Protein 5I0Y (pdb70)

Secondary structure (DSSP, 8-state):
---EEEEEEEEETTEEEEEEEES---EES-TTPPPGGG-SEEEEEEEEE-TT-SSSPPTT-B--S-EEEEEEEETTT--EEEEE-EEEEETTEEEEEEEE--SSSEEEEEEEEEE-TTTTT-EEB-STTT--PPPPPPEEEEEEEEE---/---EE-S--EEETTEEEEEEEES---BSSTT-SS-GGG-SEEEEEEEEE-TT-SSS--TT-B--S-EEEEEEEETTT--EEEEE-EEEEETTEEEEEEEE---SSEEEEEEEEEE-TTTTT-EEE-STTT--PPPPPPEEEEEEEEE-----S-SS--

Structure (mmCIF, N/CA/C/O backbone):
data_5I0Y
#
_entry.id   5I0Y
#
_cell.length_a   83.160
_cell.length_b   36.540
_cell.length_c   101.000
_cell.angle_alpha   90.00
_cell.angle_beta   106.52
_cell.angle_gamma   90.00
#
_symmetry.space_group_name_H-M   'C 1 2 1'
#
loop_
_entity.id
_entity.type
_entity.pdbx_description
1 polymer 'Periplasmic protein-probably involved in high-affinity Fe2+ transport'
2 non-polymer 'COPPER (II) ION'
3 water water
#
loop_
_atom_site.group_PDB
_atom_site.id
_atom_site.type_symbol
_atom_site.label_atom_id
_atom_site.label_alt_id
_atom_site.label_comp_id
_atom_site.label_asym_id
_atom_site.label_entity_id
_atom_site.label_seq_id
_atom_site.pdbx_PDB_ins_code
_atom_site.Cartn_x
_atom_site.Cartn_y
_atom_site.Cartn_z
_atom_site.occupancy
_atom_site.B_iso_or_equiv
_atom_site.auth_seq_id
_atom_site.auth_comp_id
_atom_site.auth_asym_id
_atom_site.auth_atom_id
_atom_site.pdbx_PDB_model_num
ATOM 1 N N . PHE A 1 3 ? 34.504 4.792 22.885 1.00 30.98 3 PHE A N 1
ATOM 2 C CA . PHE A 1 3 ? 35.016 4.071 21.676 1.00 30.77 3 PHE A CA 1
ATOM 3 C C . PHE A 1 3 ? 34.783 4.878 20.395 1.00 31.50 3 PHE A C 1
ATOM 4 O O . PHE A 1 3 ? 33.945 5.784 20.370 1.00 32.52 3 PHE A O 1
ATOM 12 N N . LYS A 1 4 ? 35.521 4.523 19.340 1.00 33.67 4 LYS A N 1
ATOM 13 C CA . LYS A 1 4 ? 35.461 5.189 18.033 1.00 34.09 4 LYS A CA 1
ATOM 14 C C . LYS A 1 4 ? 34.136 4.959 17.312 1.00 32.40 4 LYS A C 1
ATOM 15 O O . LYS A 1 4 ? 33.611 3.844 17.298 1.00 33.46 4 LYS A O 1
ATOM 21 N N . GLU A 1 5 ? 33.629 6.017 16.683 1.00 30.45 5 GLU A N 1
ATOM 22 C CA . GLU A 1 5 ? 32.326 6.007 16.021 1.00 28.64 5 GLU A CA 1
ATOM 23 C C . GLU A 1 5 ? 32.336 7.025 14.881 1.00 27.01 5 GLU A C 1
ATOM 24 O O . GLU A 1 5 ? 32.856 8.128 15.045 1.00 27.85 5 GLU A O 1
ATOM 30 N N . TYR A 1 6 ? 31.770 6.654 13.735 1.00 24.52 6 TYR A N 1
ATOM 31 C CA . TYR A 1 6 ? 31.792 7.507 12.550 1.00 23.06 6 TYR A CA 1
ATOM 32 C C . TYR A 1 6 ? 30.386 7.900 12.108 1.00 20.37 6 TYR A C 1
ATOM 33 O O . TYR A 1 6 ? 29.517 7.043 12.008 1.00 18.71 6 TYR A O 1
ATOM 42 N N . PRO A 1 7 ? 30.173 9.194 11.818 1.00 19.49 7 PRO A N 1
ATOM 43 C CA . PRO A 1 7 ? 28.860 9.615 11.349 1.00 18.57 7 PRO A CA 1
ATOM 44 C C . PRO A 1 7 ? 28.604 9.167 9.914 1.00 17.37 7 PRO A C 1
ATOM 45 O O . PRO A 1 7 ? 29.500 9.220 9.069 1.00 18.58 7 PRO A O 1
ATOM 49 N N . ALA A 1 8 ? 27.390 8.699 9.657 1.00 15.94 8 ALA A N 1
ATOM 50 C CA . ALA A 1 8 ? 26.932 8.481 8.298 1.00 16.36 8 ALA A CA 1
ATOM 51 C C . ALA A 1 8 ? 25.972 9.610 7.976 1.00 16.69 8 ALA A C 1
ATOM 52 O O . ALA A 1 8 ? 24.786 9.566 8.323 1.00 16.42 8 ALA A O 1
ATOM 54 N N . GLY A 1 9 ? 26.493 10.636 7.322 1.00 17.34 9 GLY A N 1
ATOM 55 C CA . GLY A 1 9 ? 25.735 11.853 7.097 1.00 17.87 9 GLY A CA 1
ATOM 56 C C . GLY A 1 9 ? 25.556 12.632 8.387 1.00 17.46 9 GLY A C 1
ATOM 57 O O . GLY A 1 9 ? 26.348 12.493 9.330 1.00 18.91 9 GLY A O 1
ATOM 58 N N . GLU A 1 10 ? 24.500 13.432 8.420 1.00 18.23 10 GLU A N 1
ATOM 59 C CA . GLU A 1 10 ? 24.199 14.333 9.514 1.00 18.03 10 GLU A CA 1
ATOM 60 C C . GLU A 1 10 ? 22.837 13.964 10.128 1.00 17.09 10 GLU A C 1
ATOM 61 O O . GLU A 1 10 ? 22.050 13.229 9.520 1.00 15.62 10 GLU A O 1
ATOM 67 N N . PRO A 1 11 ? 22.553 14.465 11.335 1.00 17.12 11 PRO A N 1
ATOM 68 C CA . PRO A 1 11 ? 21.253 14.100 11.894 1.00 16.38 11 PRO A CA 1
ATOM 69 C C . PRO A 1 11 ? 20.047 14.752 11.185 1.00 15.20 11 PRO A C 1
ATOM 70 O O . PRO A 1 11 ? 20.165 15.787 10.493 1.00 15.75 11 PRO A O 1
ATOM 74 N N . VAL A 1 12 ? 18.889 14.143 11.393 1.00 13.52 12 VAL A N 1
ATOM 75 C CA . VAL A 1 12 ? 17.616 14.616 10.853 1.00 13.12 12 VAL A CA 1
ATOM 76 C C . VAL A 1 12 ? 16.654 14.813 12.016 1.00 13.26 12 VAL A C 1
ATOM 77 O O . VAL A 1 12 ? 16.694 14.065 12.994 1.00 13.06 12 VAL A O 1
ATOM 81 N N . THR A 1 13 ? 15.789 15.806 11.912 1.00 12.22 13 THR A N 1
ATOM 82 C CA . THR A 1 13 ? 14.741 16.008 12.918 1.00 12.67 13 THR A CA 1
ATOM 83 C C . THR A 1 13 ? 13.401 15.825 12.251 1.00 12.79 13 THR A C 1
ATOM 84 O O . THR A 1 13 ? 13.063 16.537 11.302 1.00 12.95 13 THR A O 1
ATOM 88 N N . MET A 1 14 ? 12.663 14.825 12.704 1.00 12.35 14 MET A N 1
ATOM 89 C CA . MET A 1 14 ? 11.387 14.437 12.134 1.00 13.10 14 MET A CA 1
ATOM 90 C C . MET A 1 14 ? 10.555 13.850 13.242 1.00 12.47 14 MET A C 1
ATOM 91 O O . MET A 1 14 ? 11.084 13.113 14.083 1.00 11.49 14 MET A O 1
ATOM 96 N N . ASN A 1 15 ? 9.251 14.124 13.225 1.00 11.95 15 ASN A N 1
ATOM 97 C CA . ASN A 1 15 ? 8.327 13.522 14.182 1.00 12.65 15 ASN A CA 1
ATOM 98 C C . ASN A 1 15 ? 8.789 13.679 15.631 1.00 12.48 15 ASN A C 1
ATOM 99 O O . ASN A 1 15 ? 8.619 12.771 16.462 1.00 11.89 15 ASN A O 1
ATOM 104 N N . GLU A 1 16 ? 9.355 14.831 15.937 1.00 11.76 16 GLU A N 1
ATOM 105 C CA . GLU A 1 16 ? 9.800 15.203 17.276 1.00 12.62 16 GLU A CA 1
ATOM 106 C C . GLU A 1 16 ? 10.890 14.262 17.810 1.00 11.75 16 GLU A C 1
ATOM 107 O O . GLU A 1 16 ? 11.024 14.054 19.011 1.00 10.87 16 GLU A O 1
ATOM 113 N N . MET A 1 17 ? 11.685 13.739 16.887 1.00 11.23 17 MET A N 1
ATOM 114 C CA . MET A 1 17 ? 12.867 12.931 17.200 1.00 10.65 17 MET A CA 1
ATOM 115 C C . MET A 1 17 ? 14.057 13.438 16.393 1.00 10.79 17 MET A C 1
ATOM 116 O O . MET A 1 17 ? 13.880 14.020 15.308 1.00 10.98 17 MET A O 1
ATOM 121 N N . GLU A 1 18 ? 15.249 13.279 16.949 1.00 10.74 18 GLU A N 1
ATOM 122 C CA . GLU A 1 18 ? 16.505 13.456 16.233 1.00 11.84 18 GLU A CA 1
ATOM 123 C C . GLU A 1 18 ? 16.991 12.058 15.865 1.00 11.58 18 GLU A C 1
ATOM 124 O O . GLU A 1 18 ? 17.096 11.179 16.738 1.00 11.28 18 GLU A O 1
ATOM 130 N N . LEU A 1 19 ? 17.232 11.855 14.572 1.00 10.92 19 LEU A N 1
ATOM 131 C CA . LEU A 1 19 ? 17.569 10.544 14.019 1.00 10.78 19 LEU A CA 1
ATOM 132 C C . LEU A 1 19 ? 18.868 10.642 13.262 1.00 10.96 19 LEU A C 1
ATOM 133 O O . LEU A 1 19 ? 18.977 11.444 12.321 1.00 11.29 19 LEU A O 1
ATOM 138 N N . ALA A 1 20 ? 19.847 9.830 13.654 1.00 11.16 20 ALA A N 1
ATOM 139 C CA . ALA A 1 20 ? 21.175 9.886 13.032 1.00 11.27 20 ALA A CA 1
ATOM 140 C C . ALA A 1 20 ? 21.625 8.473 12.740 1.00 11.89 20 ALA A C 1
ATOM 141 O O . ALA A 1 20 ? 21.203 7.524 13.405 1.00 11.99 20 ALA A O 1
ATOM 143 N N . ALA A 1 21 ? 22.493 8.343 11.743 1.00 12.71 21 ALA A N 1
ATOM 144 C CA . ALA A 1 21 ? 23.109 7.070 11.386 1.00 12.22 21 ALA A CA 1
ATOM 145 C C . ALA A 1 21 ? 24.587 7.173 11.736 1.00 13.17 21 ALA A C 1
ATOM 146 O O . ALA A 1 21 ? 25.242 8.199 11.486 1.00 13.07 21 ALA A O 1
ATOM 148 N N . VAL A 1 22 ? 25.107 6.123 12.363 1.00 12.97 22 VAL A N 1
ATOM 149 C CA . VAL A 1 22 ? 26.539 6.076 12.674 1.00 14.30 22 VAL A CA 1
ATOM 150 C C . VAL A 1 22 ? 27.041 4.656 12.416 1.00 13.80 22 VAL A C 1
ATOM 151 O O . VAL A 1 22 ? 26.269 3.708 12.388 1.00 13.11 22 VAL A O 1
ATOM 155 N N . TYR A 1 23 ? 28.345 4.513 12.236 1.00 14.20 23 TYR A N 1
ATOM 156 C CA . TYR A 1 23 ? 28.908 3.180 12.149 1.00 15.07 23 TYR A CA 1
ATOM 157 C C . TYR A 1 23 ? 30.242 3.116 12.866 1.00 15.10 23 TYR A C 1
ATOM 158 O O . TYR A 1 23 ? 30.870 4.136 13.156 1.00 15.06 23 TYR A O 1
ATOM 167 N N . LEU A 1 24 ? 30.660 1.894 13.139 1.00 14.74 24 LEU A N 1
ATOM 168 C CA . LEU A 1 24 ? 31.912 1.647 13.855 1.00 15.41 24 LEU A CA 1
ATOM 169 C C . LEU A 1 24 ? 32.360 0.260 13.451 1.00 15.39 24 LEU A C 1
ATOM 170 O O . LEU A 1 24 ? 31.745 -0.370 12.596 1.00 13.50 24 LEU A O 1
ATOM 175 N N . GLN A 1 25 ? 33.447 -0.210 14.056 1.00 15.50 25 GLN A N 1
ATOM 176 C CA . GLN A 1 25 ? 33.906 -1.572 13.798 1.00 16.05 25 GLN A CA 1
ATOM 177 C C . GLN A 1 25 ? 32.847 -2.596 14.208 1.00 14.44 25 GLN A C 1
ATOM 178 O O . GLN A 1 25 ? 31.981 -2.303 15.044 1.00 14.18 25 GLN A O 1
ATOM 184 N N . PRO A 1 26 ? 32.869 -3.788 13.597 1.00 13.42 26 PRO A N 1
ATOM 185 C CA . PRO A 1 26 ? 31.944 -4.841 14.013 1.00 13.37 26 PRO A CA 1
ATOM 186 C C . PRO A 1 26 ? 32.045 -5.153 15.504 1.00 12.97 26 PRO A C 1
ATOM 187 O O . PRO A 1 26 ? 33.115 -5.001 16.104 1.00 12.98 26 PRO A O 1
ATOM 191 N N . ILE A 1 27 ? 30.918 -5.567 16.083 1.00 12.17 27 ILE A N 1
ATOM 192 C CA . ILE A 1 27 ? 30.848 -5.817 17.525 1.00 12.14 27 ILE A CA 1
ATOM 193 C C . ILE A 1 27 ? 30.450 -7.269 17.815 1.00 12.25 27 ILE A C 1
ATOM 194 O O . ILE A 1 27 ? 30.010 -7.991 16.930 1.00 12.55 27 ILE A O 1
ATOM 199 N N . ASP A 1 28 ? 30.604 -7.691 19.071 1.00 13.41 28 ASP A N 1
ATOM 200 C CA . ASP A 1 28 ? 30.026 -8.952 19.528 1.00 14.01 28 ASP A CA 1
ATOM 201 C C . ASP A 1 28 ? 28.789 -8.628 20.352 1.00 13.92 28 ASP A C 1
ATOM 202 O O . ASP A 1 28 ? 28.789 -7.666 21.121 1.00 13.17 28 ASP A O 1
ATOM 207 N N A MET A 1 29 ? 27.761 -9.462 20.214 0.50 14.88 29 MET A N 1
ATOM 208 N N B MET A 1 29 ? 27.743 -9.428 20.197 0.50 14.72 29 MET A N 1
ATOM 209 C CA A MET A 1 29 ? 26.521 -9.287 20.964 0.50 16.08 29 MET A CA 1
ATOM 210 C CA B MET A 1 29 ? 26.575 -9.271 21.053 0.50 15.81 29 MET A CA 1
ATOM 211 C C A MET A 1 29 ? 25.909 -10.601 21.466 0.50 17.38 29 MET A C 1
ATOM 212 C C B MET A 1 29 ? 26.043 -10.593 21.601 0.50 17.06 29 MET A C 1
ATOM 213 O O A MET A 1 29 ? 26.207 -11.677 20.945 0.50 16.84 29 MET A O 1
ATOM 214 O O B MET A 1 29 ? 26.553 -11.662 21.270 0.50 16.13 29 MET A O 1
ATOM 223 N N . GLU A 1 30 ? 25.045 -10.490 22.475 1.00 18.02 30 GLU A N 1
ATOM 224 C CA . GLU A 1 30 ? 24.313 -11.624 23.058 1.00 21.49 30 GLU A CA 1
ATOM 225 C C . GLU A 1 30 ? 22.842 -11.209 23.231 1.00 24.99 30 GLU A C 1
ATOM 226 O O . GLU A 1 30 ? 22.585 -10.055 23.557 1.00 24.00 30 GLU A O 1
ATOM 232 N N . PRO A 1 31 ? 21.877 -12.139 23.055 1.00 27.59 31 PRO A N 1
ATOM 233 C CA . PRO A 1 31 ? 22.032 -13.480 22.481 1.00 28.56 31 PRO A CA 1
ATOM 234 C C . PRO A 1 31 ? 22.169 -13.395 20.972 1.00 30.07 31 PRO A C 1
ATOM 235 O O . PRO A 1 31 ? 21.517 -12.576 20.329 1.00 30.67 31 PRO A O 1
ATOM 239 N N . ARG A 1 32 ? 23.028 -14.241 20.425 1.00 32.40 32 ARG A N 1
ATOM 240 C CA . ARG A 1 32 ? 23.467 -14.160 19.036 1.00 33.86 32 ARG A CA 1
ATOM 241 C C . ARG A 1 32 ? 22.346 -14.416 18.022 1.00 33.69 32 ARG A C 1
ATOM 242 O O . ARG A 1 32 ? 22.193 -13.662 17.058 1.00 32.55 32 ARG A O 1
ATOM 250 N N . GLY A 1 33 ? 21.561 -15.466 18.253 1.00 34.12 33 GLY A N 1
ATOM 251 C CA . GLY A 1 33 ? 20.485 -15.853 17.336 1.00 35.00 33 GLY A CA 1
ATOM 252 C C . GLY A 1 33 ? 20.902 -15.834 15.873 1.00 35.21 33 GLY A C 1
ATOM 253 O O . GLY A 1 33 ? 21.812 -16.565 15.468 1.00 37.13 33 GLY A O 1
ATOM 254 N N . MET A 1 34 ? 20.245 -14.984 15.085 1.00 35.79 34 MET A N 1
ATOM 255 C CA . MET A 1 34 ? 20.475 -14.920 13.634 1.00 35.52 34 MET A CA 1
ATOM 256 C C . MET A 1 34 ? 21.554 -13.911 13.216 1.00 33.54 34 MET A C 1
ATOM 257 O O . MET A 1 34 ? 21.806 -13.736 12.023 1.00 35.05 34 MET A O 1
ATOM 262 N N . GLY A 1 35 ? 22.193 -13.257 14.186 1.00 30.73 35 GLY A N 1
ATOM 263 C CA . GLY A 1 35 ? 23.117 -12.150 13.904 1.00 26.79 35 GLY A CA 1
ATOM 264 C C . GLY A 1 35 ? 24.371 -12.517 13.130 1.00 25.15 35 GLY A C 1
ATOM 265 O O . GLY A 1 35 ? 24.815 -13.664 13.179 1.00 25.84 35 GLY A O 1
ATOM 266 N N . LEU A 1 36 ? 24.938 -11.536 12.422 1.00 22.37 36 LEU A N 1
ATOM 267 C CA . LEU A 1 36 ? 26.184 -11.706 11.669 1.00 20.96 36 LEU A CA 1
ATOM 268 C C . LEU A 1 36 ? 27.436 -11.557 12.554 1.00 20.41 36 LEU A C 1
ATOM 269 O O . LEU A 1 36 ? 27.653 -10.505 13.158 1.00 18.58 36 LEU A O 1
ATOM 274 N N . PRO A 1 37 ? 28.277 -12.609 12.629 1.00 19.71 37 PRO A N 1
ATOM 275 C CA . PRO A 1 37 ? 29.460 -12.555 13.500 1.00 19.75 37 PRO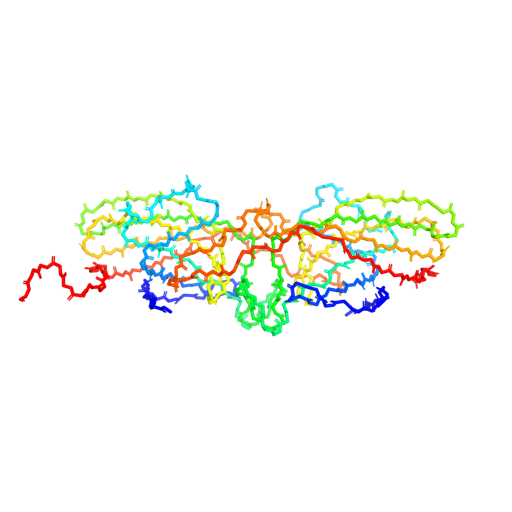 A CA 1
ATOM 276 C C . PRO A 1 37 ? 30.437 -11.445 13.097 1.00 18.61 37 PRO A C 1
ATOM 277 O O . PRO A 1 37 ? 30.577 -11.161 11.902 1.00 18.90 37 PRO A O 1
ATOM 281 N N . ALA A 1 38 ? 31.104 -10.813 14.065 1.00 18.37 38 ALA A N 1
ATOM 282 C CA . ALA A 1 38 ? 32.021 -9.706 13.788 1.00 19.78 38 ALA A CA 1
ATOM 283 C C . ALA A 1 38 ? 33.058 -10.053 12.714 1.00 19.71 38 ALA A C 1
ATOM 284 O O . ALA A 1 38 ? 33.349 -9.230 11.841 1.00 20.02 38 ALA A O 1
ATOM 286 N N . ALA A 1 39 ? 33.595 -11.275 12.775 1.00 20.73 39 ALA A N 1
ATOM 287 C CA . ALA A 1 39 ? 34.607 -11.728 11.816 1.00 21.76 39 ALA A CA 1
ATOM 288 C C . ALA A 1 39 ? 34.099 -11.765 10.369 1.00 21.74 39 ALA A C 1
ATOM 289 O O . ALA A 1 39 ? 34.895 -11.728 9.428 1.00 23.93 39 ALA A O 1
ATOM 291 N N . LYS A 1 40 ? 32.781 -11.820 10.196 1.00 21.67 40 LYS A N 1
ATOM 292 C CA . LYS A 1 40 ? 32.166 -11.906 8.867 1.00 20.96 40 LYS A CA 1
ATOM 293 C C . LYS A 1 40 ? 31.493 -10.601 8.421 1.00 19.18 40 LYS A C 1
ATOM 294 O O . LYS A 1 40 ? 30.755 -10.577 7.428 1.00 19.35 40 LYS A O 1
ATOM 300 N N . ALA A 1 41 ? 31.789 -9.528 9.147 1.00 17.72 41 ALA A N 1
ATOM 301 C CA . ALA A 1 41 ? 31.174 -8.225 8.916 1.00 16.08 41 ALA A CA 1
ATOM 302 C C . ALA A 1 41 ? 32.233 -7.176 8.666 1.00 15.68 41 ALA A C 1
ATOM 303 O O . ALA A 1 41 ? 33.417 -7.362 9.006 1.00 15.68 41 ALA A O 1
ATOM 305 N N . ASP A 1 42 ? 31.823 -6.054 8.077 1.00 15.06 42 ASP A N 1
ATOM 306 C CA . ASP A 1 42 ? 32.703 -4.899 7.918 1.00 15.64 42 ASP A CA 1
ATOM 307 C C . ASP A 1 42 ? 32.484 -3.776 8.936 1.00 14.18 42 ASP A C 1
ATOM 308 O O . ASP A 1 42 ? 33.433 -3.110 9.355 1.00 14.62 42 ASP A O 1
ATOM 313 N N . VAL A 1 43 ? 31.224 -3.519 9.289 1.00 13.27 43 VAL A N 1
ATOM 314 C CA . VAL A 1 43 ? 30.925 -2.446 10.224 1.00 12.89 43 VAL A CA 1
ATOM 315 C C . VAL A 1 43 ? 29.798 -2.912 11.116 1.00 12.27 43 VAL A C 1
ATOM 316 O O . VAL A 1 43 ? 29.104 -3.865 10.803 1.00 11.57 43 VAL A O 1
ATOM 320 N N . HIS A 1 44 ? 29.634 -2.202 12.227 1.00 11.79 44 HIS A N 1
ATOM 321 C CA . HIS A 1 44 ? 28.352 -2.203 12.934 1.00 11.82 44 HIS A CA 1
ATOM 322 C C . HIS A 1 44 ? 27.667 -0.919 12.551 1.00 11.58 44 HIS A C 1
ATOM 323 O O . HIS A 1 44 ? 28.234 0.153 12.728 1.00 12.07 44 HIS A O 1
ATOM 330 N N . LEU A 1 45 ? 26.474 -1.043 11.989 1.00 11.79 45 LEU A N 1
ATOM 331 C CA . LEU A 1 45 ? 25.677 0.125 11.581 1.00 12.43 45 LEU A CA 1
ATOM 332 C C . LEU A 1 45 ? 24.562 0.367 12.589 1.00 11.67 45 LEU A C 1
ATOM 333 O O . LEU A 1 45 ? 23.939 -0.572 13.077 1.00 11.04 45 LEU A O 1
ATOM 338 N N . GLN A 1 46 ? 24.318 1.640 12.888 1.00 11.86 46 GLN A N 1
ATOM 339 C CA . GLN A 1 46 ? 23.437 1.996 13.997 1.00 12.15 46 GLN A CA 1
ATOM 340 C C . GLN A 1 46 ? 22.517 3.136 13.616 1.00 11.24 46 GLN A C 1
ATOM 341 O O . GLN A 1 46 ? 22.882 4.009 12.832 1.00 10.62 46 GLN A O 1
ATOM 347 N N . ALA A 1 47 ? 21.333 3.109 14.222 1.00 10.48 47 ALA A N 1
ATOM 348 C CA . ALA A 1 47 ? 20.391 4.243 14.214 1.00 9.99 47 ALA A CA 1
ATOM 349 C C . ALA A 1 47 ? 20.348 4.815 15.628 1.00 9.94 47 ALA A C 1
ATOM 350 O O . ALA A 1 47 ? 20.078 4.081 16.591 1.00 9.61 47 ALA A O 1
ATOM 352 N N . ASP A 1 48 ? 20.657 6.104 15.751 1.00 9.93 48 ASP A N 1
ATOM 353 C CA . ASP A 1 48 ? 20.594 6.858 17.016 1.00 10.85 48 ASP A CA 1
ATOM 354 C C . ASP A 1 48 ? 19.355 7.720 16.987 1.00 10.25 48 ASP A C 1
ATOM 355 O O . ASP A 1 48 ? 19.255 8.635 16.165 1.00 10.54 48 ASP A O 1
ATOM 360 N N . ILE A 1 49 ? 18.407 7.418 17.866 1.00 9.52 49 ILE A N 1
ATOM 361 C CA . ILE A 1 49 ? 17.077 8.015 17.785 1.00 9.39 49 ILE A CA 1
ATOM 362 C C . ILE A 1 49 ? 16.636 8.431 19.182 1.00 9.22 49 ILE A C 1
ATOM 363 O O . ILE A 1 49 ? 16.438 7.601 20.050 1.00 9.09 49 ILE A O 1
ATOM 368 N N . HIS A 1 50 ? 16.483 9.732 19.374 1.00 9.22 50 HIS A N 1
ATOM 369 C C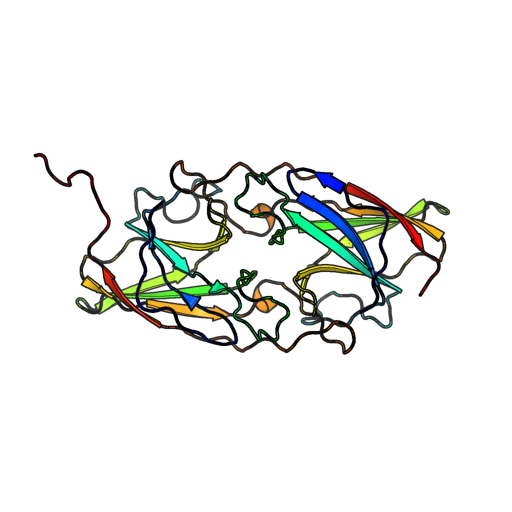A . HIS A 1 50 ? 16.099 10.307 20.658 1.00 9.46 50 HIS A CA 1
ATOM 370 C C . HIS A 1 50 ? 15.070 11.361 20.465 1.00 9.45 50 HIS A C 1
ATOM 371 O O . HIS A 1 50 ? 15.053 12.027 19.435 1.00 10.14 50 HIS A O 1
ATOM 378 N N . ALA A 1 51 ? 14.193 11.537 21.449 1.00 9.57 51 ALA A N 1
ATOM 379 C CA . ALA A 1 51 ? 13.205 12.615 21.387 1.00 10.23 51 ALA A CA 1
ATOM 380 C C . ALA A 1 51 ? 13.895 13.969 21.385 1.00 10.40 51 ALA A C 1
ATOM 381 O O . ALA A 1 51 ? 14.998 14.128 21.906 1.00 10.64 51 ALA A O 1
ATOM 383 N N . VAL A 1 52 ? 13.225 14.940 20.769 1.00 10.86 52 VAL A N 1
ATOM 384 C CA . VAL A 1 52 ? 13.599 16.334 20.964 1.00 11.79 52 VAL A CA 1
ATOM 385 C C . VAL A 1 52 ? 12.504 17.024 21.766 1.00 12.59 52 VAL A C 1
ATOM 386 O O . VAL A 1 52 ? 11.446 16.438 22.030 1.00 13.04 52 VAL A O 1
ATOM 390 N N . GLU A 1 53 ? 12.766 18.277 22.136 1.00 13.48 53 GLU A N 1
ATOM 391 C CA . GLU A 1 53 ? 11.777 19.089 22.838 1.00 14.54 53 GLU A CA 1
ATOM 392 C C . GLU A 1 53 ? 10.474 19.137 22.093 1.00 13.62 53 GLU A C 1
ATOM 393 O O . GLU A 1 53 ? 10.446 19.289 20.879 1.00 14.01 53 GLU A O 1
ATOM 399 N N . GLY A 1 54 ? 9.384 19.053 22.840 1.00 13.72 54 GLY A N 1
ATOM 400 C CA . GLY A 1 54 ? 8.067 19.117 22.264 1.00 13.05 54 GLY A CA 1
ATOM 401 C C . GLY A 1 54 ? 7.503 17.796 21.788 1.00 12.89 54 GLY A C 1
ATOM 402 O O . GLY A 1 54 ? 6.475 17.781 21.143 1.00 13.63 54 GLY A O 1
ATOM 403 N N . ASN A 1 55 ? 8.185 16.686 22.083 1.00 12.17 55 ASN A N 1
ATOM 404 C CA . ASN A 1 55 ? 7.668 15.372 21.703 1.00 11.66 55 ASN A CA 1
ATOM 405 C C . ASN A 1 55 ? 6.281 15.161 22.310 1.00 11.68 55 ASN A C 1
ATOM 406 O O . ASN A 1 55 ? 6.087 15.421 23.498 1.00 12.31 55 ASN A O 1
ATOM 411 N N . LYS A 1 56 ? 5.354 14.678 21.495 1.00 11.74 56 LYS A N 1
ATOM 412 C CA . LYS A 1 56 ? 3.947 14.531 21.875 1.00 12.81 56 LYS A CA 1
ATOM 413 C C . LYS A 1 56 ? 3.567 13.108 22.227 1.00 12.50 56 LYS A C 1
ATOM 414 O O . LYS A 1 56 ? 2.396 12.815 22.464 1.00 13.17 56 LYS A O 1
ATOM 420 N N . ASN A 1 57 ? 4.560 12.226 22.291 1.00 11.48 57 ASN A N 1
ATOM 421 C CA . ASN A 1 57 ? 4.319 10.810 22.558 1.00 11.07 57 ASN A CA 1
ATOM 422 C C . ASN A 1 57 ? 4.834 10.336 23.914 1.00 11.10 57 ASN A C 1
ATOM 423 O O . ASN A 1 57 ? 4.926 9.136 24.152 1.00 11.17 57 ASN A O 1
ATOM 428 N N . GLY A 1 58 ? 5.169 11.275 24.794 1.00 10.80 58 GLY A N 1
ATOM 429 C CA . GLY A 1 58 ? 5.457 10.944 26.188 1.00 11.27 58 GLY A CA 1
ATOM 430 C C . GLY A 1 58 ? 6.927 10.918 26.500 1.00 11.22 58 GLY A C 1
ATOM 431 O O . GLY A 1 58 ? 7.312 10.622 27.635 1.00 11.54 58 GLY A O 1
ATOM 432 N N . PHE A 1 59 ? 7.768 11.221 25.513 1.00 10.80 59 PHE A N 1
ATOM 433 C CA . PHE A 1 59 ? 9.224 11.185 25.709 1.00 11.07 59 PHE A CA 1
ATOM 434 C C . PHE A 1 59 ? 9.837 12.571 25.904 1.00 11.38 59 PHE A C 1
ATOM 435 O O . PHE A 1 59 ? 9.548 13.494 25.139 1.00 12.59 59 PHE A O 1
ATOM 443 N N . GLY A 1 60 ? 10.661 12.722 26.933 1.00 11.34 60 GLY A N 1
ATOM 444 C CA . GLY A 1 60 ? 11.335 13.995 27.165 1.00 11.41 60 GLY A CA 1
ATOM 445 C C . GLY A 1 60 ? 12.555 14.200 26.276 1.00 11.58 60 GLY A C 1
ATOM 446 O O . GLY A 1 60 ? 13.114 13.234 25.719 1.00 11.82 60 GLY A O 1
ATOM 447 N N . ALA A 1 61 ? 12.964 15.456 26.101 1.00 11.92 61 ALA A N 1
ATOM 448 C CA . ALA A 1 61 ? 14.127 15.767 25.275 1.00 11.95 61 ALA A CA 1
ATOM 449 C C . ALA A 1 61 ? 15.342 14.918 25.632 1.00 11.96 61 ALA A C 1
ATOM 450 O O . ALA A 1 61 ? 15.706 14.795 26.790 1.00 12.42 61 ALA A O 1
ATOM 452 N N . GLY A 1 62 ? 15.942 14.323 24.606 1.00 11.21 62 GLY A N 1
ATOM 453 C CA . GLY A 1 62 ? 17.135 13.506 24.752 1.00 11.09 62 GLY A CA 1
ATOM 454 C C . GLY A 1 62 ? 16.884 12.038 25.085 1.00 10.29 62 GLY A C 1
ATOM 455 O O . GLY A 1 62 ? 17.821 11.236 25.090 1.00 11.24 62 GLY A O 1
ATOM 456 N N A GLU A 1 63 ? 15.639 11.682 25.376 0.70 9.87 63 GLU A N 1
ATOM 457 N N B GLU A 1 63 ? 15.636 11.669 25.362 0.30 9.73 63 GLU A N 1
ATOM 458 C CA A GLU A 1 63 ? 15.338 10.316 25.779 0.70 9.61 63 GLU A CA 1
ATOM 459 C CA B GLU A 1 63 ? 15.347 10.299 25.790 0.30 9.17 63 GLU A CA 1
ATOM 460 C C A GLU A 1 63 ? 15.390 9.390 24.568 0.70 9.28 63 GLU A C 1
ATOM 461 C C B GLU A 1 63 ? 15.235 9.320 24.630 0.30 8.93 63 GLU A C 1
ATOM 462 O O A GLU A 1 63 ? 14.945 9.762 23.485 0.70 8.78 63 GLU A O 1
ATOM 463 O O B GLU A 1 63 ? 14.544 9.581 23.639 0.30 8.61 63 GLU A O 1
ATOM 474 N N . TRP A 1 64 ? 15.922 8.190 24.763 1.00 8.59 64 TRP A N 1
ATOM 475 C CA . TRP A 1 64 ? 15.879 7.158 23.751 1.00 8.32 64 TRP A CA 1
ATOM 476 C C . TRP A 1 64 ? 14.460 6.805 23.417 1.00 8.47 64 TRP A C 1
ATOM 477 O O . TRP A 1 64 ? 13.595 6.751 24.300 1.00 9.02 64 TRP A O 1
ATOM 488 N N . ILE A 1 65 ? 14.178 6.556 22.141 1.00 8.16 65 ILE A N 1
ATOM 489 C CA . ILE A 1 65 ? 12.857 6.079 21.755 1.00 8.07 65 ILE A CA 1
ATOM 490 C C . ILE A 1 65 ? 12.940 4.568 21.654 1.00 8.15 65 ILE A C 1
ATOM 491 O O . ILE A 1 65 ? 13.579 4.050 20.735 1.00 7.83 65 ILE A O 1
ATOM 496 N N . PRO A 1 66 ? 12.271 3.859 22.568 1.00 7.96 66 PRO A N 1
ATOM 497 C CA . PRO A 1 66 ? 12.374 2.414 22.642 1.00 8.37 66 PRO A CA 1
ATOM 498 C C . PRO A 1 66 ? 11.282 1.759 21.832 1.00 8.26 66 PRO A C 1
ATOM 499 O O . PRO A 1 66 ? 10.341 2.439 21.405 1.00 8.22 66 PRO A O 1
ATOM 503 N N . TYR A 1 67 ? 11.406 0.458 21.604 1.00 7.94 67 TYR A N 1
ATOM 504 C CA . TYR A 1 67 ? 10.361 -0.361 20.973 1.00 8.11 67 TYR A CA 1
ATOM 505 C C . TYR A 1 67 ? 10.110 -0.017 19.506 1.00 8.19 67 TYR A C 1
ATOM 506 O O . TYR A 1 67 ? 9.073 -0.360 18.980 1.00 8.37 67 TYR A O 1
ATOM 515 N N . LEU A 1 68 ? 11.076 0.607 18.852 1.00 8.28 68 LEU A N 1
ATOM 516 C CA . LEU A 1 68 ? 10.962 0.845 17.406 1.00 8.33 68 LEU A CA 1
ATOM 517 C C . LEU A 1 68 ? 11.222 -0.435 16.631 1.00 9.02 68 LEU A C 1
ATOM 518 O O . LEU A 1 68 ? 11.933 -1.321 17.107 1.00 9.78 68 LEU A O 1
ATOM 523 N N . THR A 1 69 ? 10.636 -0.529 15.448 1.00 9.27 69 THR A N 1
ATOM 524 C CA . THR A 1 69 ? 10.939 -1.610 14.516 1.00 9.98 69 THR A CA 1
ATOM 525 C C . THR A 1 69 ? 11.576 -0.960 13.303 1.00 10.12 69 THR A C 1
ATOM 526 O O . THR A 1 69 ? 10.977 -0.107 12.630 1.00 9.75 69 THR A O 1
ATOM 530 N N . ILE A 1 70 ? 12.822 -1.319 13.041 1.00 10.20 70 ILE A N 1
ATOM 531 C CA . ILE A 1 70 ? 13.632 -0.632 12.060 1.00 10.78 70 ILE A CA 1
ATOM 532 C C . ILE A 1 70 ? 14.298 -1.613 11.147 1.00 10.85 70 ILE A C 1
ATOM 533 O O . ILE A 1 70 ? 14.967 -2.539 11.608 1.00 10.98 70 ILE A O 1
ATOM 538 N N . SER A 1 71 ? 14.114 -1.411 9.852 1.00 11.01 71 SER A N 1
ATOM 539 C CA . SER A 1 71 ? 14.856 -2.155 8.857 1.00 11.49 71 SER A CA 1
ATOM 540 C C . SER A 1 71 ? 15.640 -1.179 8.024 1.00 10.74 71 SER A C 1
ATOM 541 O O . SER A 1 71 ? 15.422 0.028 8.113 1.00 9.91 71 SER A O 1
ATOM 544 N N . TYR A 1 72 ? 16.582 -1.676 7.248 1.00 10.35 72 TYR A N 1
ATOM 545 C CA . TYR A 1 72 ? 17.422 -0.781 6.457 1.00 10.19 72 TYR A CA 1
ATOM 546 C C . TYR A 1 72 ? 17.495 -1.261 5.014 1.00 10.14 72 TYR A C 1
ATOM 547 O O . TYR A 1 72 ? 17.310 -2.458 4.726 1.00 10.63 72 TYR A O 1
ATOM 556 N N . THR A 1 73 ? 17.760 -0.317 4.118 1.00 9.44 73 THR A N 1
ATOM 557 C CA . THR A 1 73 ? 18.131 -0.609 2.733 1.00 10.05 73 THR A CA 1
ATOM 558 C C . THR A 1 73 ? 19.432 0.148 2.481 1.00 10.28 73 THR A C 1
ATOM 559 O O . THR A 1 73 ? 19.477 1.376 2.597 1.00 10.52 73 THR A O 1
ATOM 563 N N . LEU A 1 74 ? 20.486 -0.576 2.134 1.00 10.18 74 LEU A N 1
ATOM 564 C CA . LEU A 1 74 ? 21.812 -0.037 1.948 1.00 10.19 74 LEU A CA 1
ATOM 565 C C . LEU A 1 74 ? 22.145 -0.186 0.477 1.00 9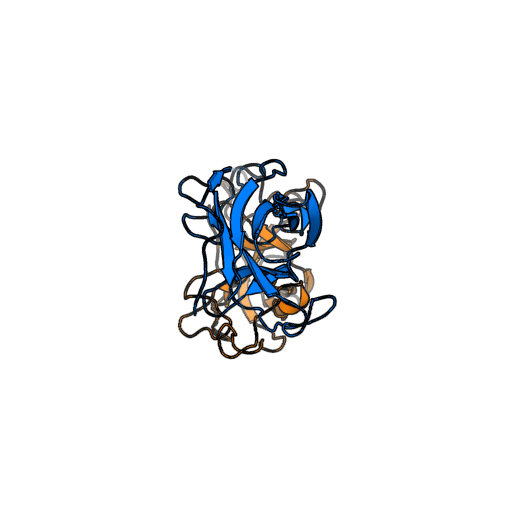.96 74 LEU A C 1
ATOM 566 O O . LEU A 1 74 ? 22.084 -1.299 -0.070 1.00 10.30 74 LEU A O 1
ATOM 571 N N . VAL A 1 75 ? 22.447 0.930 -0.176 1.00 9.85 75 VAL A N 1
ATOM 572 C CA . VAL A 1 75 ? 22.764 0.922 -1.604 1.00 10.44 75 VAL A CA 1
ATOM 573 C C . VAL A 1 75 ? 24.174 1.418 -1.824 1.00 10.35 75 VAL A C 1
ATOM 574 O O . VAL A 1 75 ? 24.547 2.482 -1.344 1.00 10.15 75 VAL A O 1
ATOM 578 N N . ASN A 1 76 ? 24.966 0.638 -2.557 1.00 10.33 76 ASN A N 1
ATOM 579 C CA . ASN A 1 76 ? 26.255 1.108 -3.052 1.00 10.84 76 ASN A CA 1
ATOM 580 C C . ASN A 1 76 ? 25.931 1.966 -4.282 1.00 11.09 76 ASN A C 1
ATOM 581 O O . ASN A 1 76 ? 25.476 1.464 -5.302 1.00 11.77 76 ASN A O 1
ATOM 586 N N . ASN A 1 77 ? 26.107 3.283 -4.173 1.00 12.22 77 ASN A N 1
ATOM 587 C CA . ASN A 1 77 ? 25.666 4.183 -5.254 1.00 12.94 77 ASN A CA 1
ATOM 588 C C . ASN A 1 77 ? 26.509 4.056 -6.525 1.00 12.90 77 ASN A C 1
ATOM 589 O O . ASN A 1 77 ? 26.045 4.387 -7.623 1.00 14.27 77 ASN A O 1
ATOM 594 N N . ASP A 1 78 ? 27.740 3.578 -6.369 1.00 12.78 78 ASP A N 1
ATOM 595 C CA . ASP A 1 78 ? 28.653 3.402 -7.504 1.00 12.95 78 ASP A CA 1
ATOM 596 C C . ASP A 1 78 ? 28.204 2.251 -8.399 1.00 12.92 78 ASP A C 1
ATOM 597 O O . ASP A 1 78 ? 28.369 2.314 -9.619 1.00 13.61 78 ASP A O 1
ATOM 602 N N . THR A 1 79 ? 27.628 1.209 -7.806 1.00 11.35 79 THR A N 1
ATOM 603 C CA . THR A 1 79 ? 27.274 0.005 -8.582 1.00 10.53 79 THR A CA 1
ATOM 604 C C . THR A 1 79 ? 25.792 -0.256 -8.664 1.00 10.20 79 THR A C 1
ATOM 605 O O . THR A 1 79 ? 25.344 -1.024 -9.519 1.00 10.46 79 THR A O 1
ATOM 609 N N . GLY A 1 80 ? 25.020 0.301 -7.737 1.00 10.11 80 GLY A N 1
ATOM 610 C CA . GLY A 1 80 ? 23.584 0.069 -7.665 1.00 10.09 80 GLY A CA 1
ATOM 611 C C . GLY A 1 80 ? 23.227 -1.130 -6.809 1.00 9.66 80 GLY A C 1
ATOM 612 O O . GLY A 1 80 ? 22.054 -1.393 -6.609 1.00 10.08 80 GLY A O 1
ATOM 613 N N . GLU A 1 81 ? 24.214 -1.824 -6.269 1.00 9.82 81 GLU A N 1
ATOM 614 C CA . GLU A 1 81 ? 23.920 -3.030 -5.484 1.00 9.94 81 GLU A CA 1
ATOM 615 C C . GLU A 1 81 ? 23.211 -2.646 -4.194 1.00 10.13 81 GLU A C 1
ATOM 616 O O . GLU A 1 81 ? 23.590 -1.674 -3.534 1.00 9.83 81 GLU A O 1
ATOM 622 N N . LYS A 1 82 ? 22.223 -3.448 -3.826 1.00 10.89 82 LYS A N 1
ATOM 623 C CA . LYS A 1 82 ? 21.345 -3.150 -2.687 1.00 11.84 82 LYS A CA 1
ATOM 624 C C . LYS A 1 82 ? 21.314 -4.341 -1.724 1.00 12.18 82 LYS A C 1
ATOM 625 O O . LYS A 1 82 ? 21.215 -5.520 -2.154 1.00 13.28 82 LYS A O 1
ATOM 631 N N . GLN A 1 83 ? 21.426 -4.029 -0.439 1.00 11.67 83 GLN A N 1
ATOM 632 C CA . GLN A 1 83 ? 21.302 -5.010 0.647 1.00 12.32 83 GLN A CA 1
ATOM 633 C C . GLN A 1 83 ? 20.214 -4.528 1.579 1.00 12.70 83 GLN A C 1
ATOM 634 O O . GLN A 1 83 ? 20.082 -3.320 1.824 1.00 12.46 83 GLN A O 1
ATOM 640 N N . GLU A 1 84 ? 19.434 -5.457 2.104 1.00 13.24 84 GLU A N 1
ATOM 641 C CA . GLU A 1 84 ? 18.370 -5.147 3.043 1.00 13.97 84 GLU A CA 1
ATOM 642 C C . GLU A 1 84 ? 18.549 -5.987 4.286 1.00 13.73 84 GLU A C 1
ATOM 643 O O . GLU A 1 84 ? 19.097 -7.080 4.238 1.00 14.61 84 GLU A O 1
ATOM 649 N N . GLY A 1 85 ? 18.082 -5.474 5.410 1.00 13.14 85 GLY A N 1
ATOM 650 C CA . GLY A 1 85 ? 18.115 -6.244 6.640 1.00 13.02 85 GLY A CA 1
ATOM 651 C C . GLY A 1 85 ? 17.380 -5.537 7.748 1.00 13.11 85 GLY A C 1
ATOM 652 O O . GLY A 1 85 ? 16.754 -4.499 7.538 1.00 13.12 85 GLY A O 1
ATOM 653 N N . THR A 1 86 ? 17.441 -6.113 8.943 1.00 13.89 86 THR A N 1
ATOM 654 C CA . THR A 1 86 ? 16.741 -5.566 10.093 1.00 14.76 86 THR A CA 1
ATOM 655 C C . THR A 1 86 ? 17.739 -5.165 11.150 1.00 14.12 86 THR A C 1
ATOM 656 O O . THR A 1 86 ? 18.844 -5.726 11.243 1.00 15.51 86 THR A O 1
ATOM 660 N N . PHE A 1 87 ? 17.382 -4.143 11.908 1.00 12.45 87 PHE A N 1
ATOM 661 C CA . PHE A 1 87 ? 18.131 -3.787 13.099 1.00 11.85 87 PHE A CA 1
ATOM 662 C C . PHE A 1 87 ? 17.474 -4.445 14.297 1.00 11.56 87 PHE A C 1
ATOM 663 O O . PHE A 1 87 ? 16.296 -4.824 14.270 1.00 12.20 87 PHE A O 1
ATOM 671 N N . MET A 1 88 ? 18.268 -4.583 15.351 1.00 11.01 88 MET A N 1
ATOM 672 C CA . MET A 1 88 ? 17.780 -5.079 16.635 1.00 11.54 88 MET A CA 1
ATOM 673 C C . MET A 1 88 ? 17.963 -3.984 17.655 1.00 10.17 88 MET A C 1
ATOM 674 O O . MET A 1 8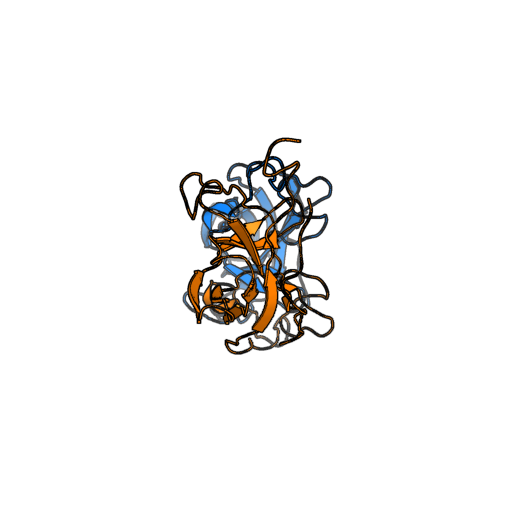8 ? 18.871 -3.169 17.532 1.00 9.46 88 MET A O 1
ATOM 679 N N . PRO A 1 89 ? 17.103 -3.982 18.685 1.00 10.01 89 PRO A N 1
ATOM 680 C CA . PRO A 1 89 ? 17.405 -3.124 19.828 1.00 9.87 89 PRO A CA 1
ATOM 681 C C . PRO A 1 89 ? 18.618 -3.666 20.580 1.00 9.73 89 PRO A C 1
ATOM 682 O O . PRO A 1 89 ? 18.732 -4.880 20.772 1.00 9.75 89 PRO A O 1
ATOM 686 N N . MET A 1 90 ? 19.500 -2.774 20.990 1.00 9.47 90 MET A N 1
ATOM 687 C CA . MET A 1 90 ? 20.767 -3.181 21.592 1.00 10.09 90 MET A CA 1
ATOM 688 C C . MET A 1 90 ? 21.139 -2.230 22.694 1.00 9.89 90 MET A C 1
ATOM 689 O O . MET A 1 90 ? 20.602 -1.120 22.785 1.00 9.63 90 MET A O 1
ATOM 694 N N . VAL A 1 91 ? 22.080 -2.639 23.543 1.00 9.92 91 VAL A N 1
ATOM 695 C CA . VAL A 1 91 ? 22.670 -1.724 24.500 1.00 9.82 91 VAL A CA 1
ATOM 696 C C . VAL A 1 91 ? 24.195 -1.912 24.508 1.00 9.76 91 VAL A C 1
ATOM 697 O O . VAL A 1 91 ? 24.684 -3.060 24.524 1.00 10.14 91 VAL A O 1
ATOM 701 N N . ALA A 1 92 ? 24.920 -0.796 24.433 1.00 9.62 92 ALA A N 1
ATOM 702 C CA . ALA A 1 92 ? 26.384 -0.784 24.515 1.00 10.07 92 ALA A CA 1
ATOM 703 C C . ALA A 1 92 ? 26.807 0.087 25.686 1.00 10.44 92 ALA A C 1
ATOM 704 O O . ALA A 1 92 ? 25.967 0.585 26.417 1.00 10.80 92 ALA A O 1
ATOM 706 N N . SER A 1 93 ? 28.112 0.275 25.889 1.00 11.87 93 SER A N 1
ATOM 707 C CA . SER A 1 93 ? 28.584 1.037 27.041 1.00 12.79 93 SER A CA 1
ATOM 708 C C . SER A 1 93 ? 28.095 2.483 27.074 1.00 12.27 93 SER A C 1
ATOM 709 O O . SER A 1 93 ? 28.047 3.098 28.132 1.00 13.17 93 SER A O 1
ATOM 712 N N . ASP A 1 94 ? 27.698 3.017 25.919 1.00 12.58 94 ASP A N 1
ATOM 713 C CA . ASP A 1 94 ? 27.188 4.392 25.862 1.00 12.84 94 ASP A CA 1
ATOM 714 C C . ASP A 1 94 ? 25.672 4.451 25.740 1.00 12.42 94 ASP A C 1
ATOM 715 O O . ASP A 1 94 ? 25.123 5.504 25.416 1.00 13.69 94 ASP A O 1
ATOM 720 N N . GLY A 1 95 ? 25.006 3.332 26.011 1.00 11.49 95 GLY A N 1
ATOM 721 C CA . GLY A 1 95 ? 23.562 3.303 26.068 1.00 10.45 95 GLY A CA 1
ATOM 722 C C . GLY A 1 95 ? 22.889 2.503 24.978 1.00 10.09 95 GLY A C 1
ATOM 723 O O . GLY A 1 95 ? 23.529 1.845 24.154 1.00 9.75 95 GLY A O 1
ATOM 724 N N . PRO A 1 96 ? 21.561 2.545 24.960 1.00 9.09 96 PRO A N 1
ATOM 725 C CA . PRO A 1 96 ? 20.783 1.792 23.976 1.00 9.13 96 PRO A CA 1
ATOM 726 C C . PRO A 1 96 ? 20.815 2.418 22.582 1.00 8.86 96 PRO A C 1
ATOM 727 O O . PRO A 1 96 ? 20.944 3.644 22.424 1.00 9.66 96 PRO A O 1
ATOM 731 N N . HIS A 1 97 ? 20.699 1.557 21.582 1.00 8.79 97 HIS A N 1
ATOM 732 C CA . HIS A 1 97 ? 20.559 1.989 20.181 1.00 8.89 97 HIS A CA 1
ATOM 733 C C . HIS A 1 97 ? 19.902 0.879 19.407 1.00 8.41 97 HIS A C 1
ATOM 734 O O . HIS A 1 97 ? 19.522 -0.154 19.973 1.00 8.50 97 HIS A O 1
ATOM 741 N N . TYR A 1 98 ? 19.762 1.077 18.096 1.00 8.22 98 TYR A N 1
ATOM 742 C CA . TYR A 1 98 ? 19.331 0.033 17.175 1.00 7.97 98 TYR A CA 1
ATOM 743 C C . TYR A 1 98 ? 20.455 -0.191 16.196 1.00 8.22 98 TYR A C 1
ATOM 744 O O . TYR A 1 98 ? 21.076 0.758 15.754 1.00 9.16 98 TYR A O 1
ATOM 753 N N . GLY A 1 99 ? 20.728 -1.462 15.880 1.00 8.44 99 GLY A N 1
ATOM 754 C CA . GLY A 1 99 ? 21.860 -1.729 15.010 1.00 9.25 99 GLY A CA 1
ATOM 755 C C . GLY A 1 99 ? 22.003 -3.142 14.526 1.00 9.21 99 GLY A C 1
ATOM 756 O O . GLY A 1 99 ? 21.198 -4.006 14.854 1.00 9.21 99 GLY A O 1
ATOM 757 N N . ALA A 1 100 ? 23.041 -3.335 13.710 1.00 9.85 100 ALA A N 1
ATOM 758 C CA . ALA A 1 100 ? 23.371 -4.655 13.171 1.00 10.33 100 ALA A CA 1
ATOM 759 C C . ALA A 1 100 ? 24.780 -4.620 12.613 1.00 10.83 100 ALA A C 1
ATOM 760 O O . ALA A 1 100 ? 25.204 -3.609 12.020 1.00 11.58 100 ALA A O 1
ATOM 762 N N . ASN A 1 101 ? 25.495 -5.730 12.804 1.00 11.50 101 ASN A N 1
ATOM 763 C CA . ASN A 1 101 ? 26.706 -5.986 12.007 1.00 11.45 101 ASN A CA 1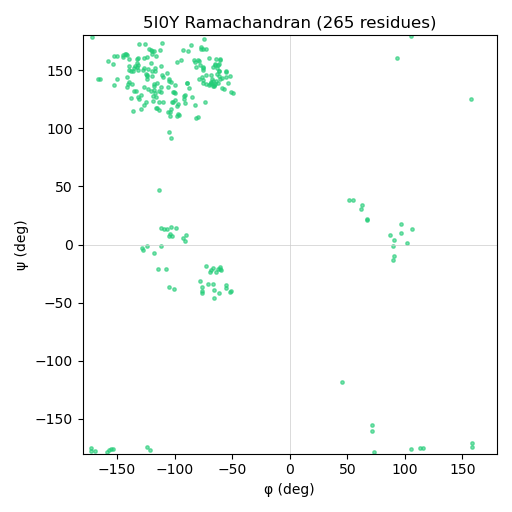
ATOM 764 C C . ASN A 1 101 ? 26.337 -6.219 10.530 1.00 12.20 101 ASN A C 1
ATOM 765 O O . ASN A 1 101 ? 25.382 -6.932 10.246 1.00 12.66 101 ASN A O 1
ATOM 770 N N . ILE A 1 102 ? 27.114 -5.614 9.627 1.00 12.84 102 ILE A N 1
ATOM 771 C CA . ILE A 1 102 ? 26.843 -5.634 8.188 1.00 14.02 102 ILE A CA 1
ATOM 772 C C . ILE A 1 102 ? 28.146 -5.887 7.440 1.00 13.86 102 ILE A C 1
ATOM 773 O O . ILE A 1 102 ? 29.186 -5.295 7.766 1.00 13.50 102 ILE A O 1
ATOM 778 N N . LYS A 1 103 ? 28.056 -6.739 6.419 1.00 14.60 103 LYS A N 1
ATOM 779 C CA . LYS A 1 103 ? 29.109 -6.835 5.427 1.00 15.67 103 LYS A CA 1
ATOM 780 C C . LYS A 1 103 ? 28.771 -5.874 4.307 1.00 15.15 103 LYS A C 1
ATOM 781 O O . LYS A 1 103 ? 27.699 -5.970 3.713 1.00 15.71 103 LYS A O 1
ATOM 787 N N . MET A 1 104 ? 29.679 -4.949 4.048 1.00 14.46 104 MET A N 1
ATOM 788 C CA . MET A 1 104 ? 29.475 -3.961 2.989 1.00 14.38 104 MET A CA 1
ATOM 789 C C . MET A 1 104 ? 29.668 -4.585 1.601 1.00 14.92 104 MET A C 1
ATOM 790 O O . MET A 1 104 ? 29.982 -5.774 1.478 1.00 16.03 104 MET A O 1
ATOM 795 N N . MET A 1 105 ? 29.439 -3.788 0.557 1.00 14.64 105 MET A N 1
ATOM 796 C CA . MET A 1 105 ? 29.603 -4.262 -0.826 1.00 15.39 105 MET A CA 1
ATOM 797 C C . MET A 1 105 ? 30.769 -3.526 -1.489 1.00 15.74 105 MET A C 1
ATOM 798 O O . MET A 1 105 ? 30.651 -3.007 -2.611 1.00 16.68 105 MET A O 1
ATOM 803 N N . GLY A 1 106 ? 31.880 -3.454 -0.764 1.00 16.09 106 GLY A N 1
ATOM 804 C CA . GLY A 1 106 ? 33.100 -2.792 -1.227 1.00 17.19 106 GLY A CA 1
ATOM 805 C C . GLY A 1 106 ? 33.190 -1.341 -0.802 1.00 18.00 106 GLY A C 1
ATOM 806 O O . GLY A 1 106 ? 32.173 -0.712 -0.466 1.00 17.79 106 GLY A O 1
ATOM 807 N N . VAL A 1 107 ? 34.401 -0.792 -0.815 1.00 18.91 107 VAL A N 1
ATOM 808 C CA . VAL A 1 107 ? 34.606 0.637 -0.550 1.00 19.48 107 VAL A CA 1
ATOM 809 C C . VAL A 1 107 ? 33.845 1.461 -1.596 1.00 18.21 107 VAL A C 1
ATOM 810 O O . VAL A 1 107 ? 33.759 1.074 -2.761 1.00 18.53 107 VAL A O 1
ATOM 814 N N . GLY A 1 108 ? 33.262 2.583 -1.186 1.00 17.31 108 GLY A N 1
ATOM 815 C CA . GLY A 1 108 ? 32.511 3.403 -2.119 1.00 15.61 108 GLY A CA 1
ATOM 816 C C . GLY A 1 108 ? 31.500 4.325 -1.467 1.00 14.34 108 GLY A C 1
ATOM 817 O O . GLY A 1 108 ? 31.504 4.506 -0.244 1.00 14.63 108 GLY A O 1
ATOM 818 N N . ASN A 1 109 ? 30.671 4.934 -2.305 1.00 13.36 109 ASN A N 1
ATOM 819 C CA . ASN A 1 109 ? 29.626 5.874 -1.886 1.00 13.94 109 ASN A CA 1
ATOM 820 C C . ASN A 1 109 ? 28.343 5.107 -1.641 1.00 13.15 109 ASN A C 1
ATOM 821 O O . ASN A 1 109 ? 27.934 4.312 -2.482 1.00 13.75 109 ASN A O 1
ATOM 826 N N . TYR A 1 110 ? 27.747 5.315 -0.470 1.00 11.76 110 TYR A N 1
ATOM 827 C CA . TYR A 1 110 ? 26.563 4.568 -0.036 1.00 11.46 110 TYR A CA 1
ATOM 828 C C . TYR A 1 110 ? 25.444 5.470 0.383 1.00 11.33 110 TYR A C 1
ATOM 829 O O . TYR A 1 110 ? 25.688 6.592 0.871 1.00 11.79 110 TYR A O 1
ATOM 838 N N . LYS A 1 111 ? 24.224 4.989 0.206 1.00 10.78 111 LYS A N 1
ATOM 839 C CA . LYS A 1 111 ? 23.032 5.579 0.815 1.00 11.33 111 LYS A CA 1
ATOM 840 C C . LYS A 1 111 ? 22.409 4.502 1.683 1.00 11.42 111 LYS A C 1
ATOM 841 O O . LYS A 1 111 ? 22.265 3.353 1.253 1.00 12.16 111 LYS A O 1
ATOM 847 N N . VAL A 1 112 ? 22.072 4.843 2.919 1.00 10.78 112 VAL A N 1
ATOM 848 C CA . VAL A 1 112 ? 21.292 3.909 3.736 1.00 10.27 112 VAL A CA 1
ATOM 849 C C . VAL A 1 112 ? 19.968 4.555 4.085 1.00 10.21 112 VAL A C 1
ATOM 850 O O . VAL A 1 112 ? 19.933 5.738 4.423 1.00 10.11 112 VAL A O 1
ATOM 854 N N . THR A 1 113 ? 18.894 3.778 3.974 1.00 9.65 113 THR A N 1
ATOM 855 C CA . THR A 1 113 ? 17.551 4.223 4.306 1.00 9.85 113 THR A CA 1
ATOM 856 C C . THR A 1 113 ? 17.072 3.390 5.469 1.00 9.85 113 THR A C 1
ATOM 857 O O . THR A 1 113 ? 17.118 2.150 5.420 1.00 9.97 113 THR A O 1
ATOM 861 N N . TYR A 1 114 ? 16.620 4.067 6.524 1.00 9.27 114 TYR A N 1
ATOM 862 C CA . TYR A 1 114 ? 15.992 3.383 7.643 1.00 9.43 114 TYR A CA 1
ATOM 863 C C . TYR A 1 114 ? 14.482 3.472 7.499 1.00 9.19 114 TYR A C 1
ATOM 864 O O . TYR A 1 114 ? 13.935 4.594 7.321 1.00 9.16 114 TYR A O 1
ATOM 873 N N A HIS A 1 115 ? 13.816 2.321 7.594 0.50 8.93 115 HIS A N 1
ATOM 874 N N B HIS A 1 115 ? 13.816 2.322 7.503 0.50 9.79 115 HIS A N 1
ATOM 875 C CA A HIS A 1 115 ? 12.362 2.194 7.539 0.50 9.11 115 HIS A CA 1
ATOM 876 C CA B HIS A 1 115 ? 12.372 2.292 7.566 0.50 10.48 115 HIS A CA 1
ATOM 877 C C A HIS A 1 115 ? 11.865 1.990 8.951 0.50 9.38 115 HIS A C 1
ATOM 878 C C B HIS A 1 115 ? 11.990 2.084 8.998 0.50 10.27 115 HIS A C 1
ATOM 879 O O A HIS A 1 115 ? 12.098 0.926 9.551 0.50 9.60 115 HIS A O 1
ATOM 880 O O B HIS A 1 115 ? 12.420 1.125 9.660 0.50 10.48 115 HIS A O 1
ATOM 893 N N . ILE A 1 116 ? 11.173 2.999 9.491 1.00 10.02 116 ILE A N 1
ATOM 894 C CA . ILE A 1 116 ? 10.887 3.065 10.916 1.00 10.20 116 ILE A CA 1
ATOM 895 C C . ILE A 1 116 ? 9.390 2.967 11.208 1.00 9.89 116 ILE A C 1
ATOM 896 O O . ILE A 1 116 ? 8.581 3.740 10.674 1.00 10.51 116 ILE A O 1
ATOM 901 N N . GLU A 1 117 ? 9.034 2.015 12.058 1.00 10.21 117 GLU A N 1
ATOM 902 C CA . GLU A 1 117 ? 7.673 1.841 12.540 1.00 10.73 117 GLU A CA 1
ATOM 903 C C . GLU A 1 117 ? 7.618 2.196 14.011 1.00 10.11 117 GLU A C 1
ATOM 904 O O . GLU A 1 117 ? 8.592 1.961 14.756 1.00 9.42 117 GLU A O 1
ATOM 910 N N . PRO A 1 118 ? 6.493 2.762 14.444 1.00 9.62 118 PRO A N 1
ATOM 911 C CA . PRO A 1 118 ? 6.400 3.285 15.800 1.00 9.53 118 PRO A CA 1
ATOM 912 C C . PRO A 1 118 ? 6.254 2.167 16.842 1.00 8.86 118 PRO A C 1
ATOM 913 O O . PRO A 1 118 ? 6.030 0.999 16.476 1.00 9.29 118 PRO A O 1
ATOM 917 N N . PRO A 1 119 ? 6.399 2.524 18.135 1.00 8.95 119 PRO A N 1
ATOM 918 C CA . PRO A 1 119 ? 6.495 1.505 19.200 1.00 9.21 119 PRO A CA 1
ATOM 919 C C . PRO A 1 119 ? 5.278 0.583 19.324 1.00 9.89 119 PRO A C 1
ATOM 920 O O . PRO A 1 119 ? 5.389 -0.495 19.898 1.00 9.98 119 PRO A O 1
ATOM 924 N N . SER A 1 120 ? 4.123 0.977 18.790 1.00 10.40 120 SER A N 1
ATOM 925 C CA . SER A 1 120 ? 2.969 0.085 18.763 1.00 11.02 120 SER A CA 1
ATOM 926 C C . SER A 1 120 ? 3.270 -1.256 18.090 1.00 11.70 120 SER A C 1
ATOM 927 O O . SER A 1 120 ? 2.792 -2.293 18.541 1.00 12.52 120 SER A O 1
ATOM 930 N N . LYS A 1 121 ? 4.080 -1.256 17.034 1.00 12.01 121 LYS A N 1
ATOM 931 C CA . LYS A 1 121 ? 4.322 -2.507 16.307 1.00 13.41 121 LYS A CA 1
ATOM 932 C C . LYS A 1 121 ? 4.979 -3.577 17.188 1.00 12.91 121 LYS A C 1
ATOM 933 O O . LYS A 1 121 ? 4.579 -4.745 17.155 1.00 14.62 121 LYS A O 1
ATOM 939 N N . ALA A 1 122 ? 5.948 -3.158 17.994 1.00 12.30 122 ALA A N 1
ATOM 940 C CA . ALA A 1 122 ? 6.723 -4.060 18.836 1.00 12.25 122 ALA A CA 1
ATOM 941 C C . ALA A 1 122 ? 6.094 -4.262 20.212 1.00 12.32 122 ALA A C 1
ATOM 942 O O . ALA A 1 122 ? 6.710 -4.859 21.088 1.00 13.86 122 ALA A O 1
ATOM 944 N N . GLY A 1 123 ? 4.881 -3.752 20.419 1.00 11.98 123 GLY A N 1
ATOM 945 C CA . GLY A 1 123 ? 4.146 -4.053 21.660 1.00 11.44 123 GLY A CA 1
ATOM 946 C C . GLY A 1 123 ? 4.213 -3.056 22.804 1.00 10.94 123 GLY A C 1
ATOM 947 O O . GLY A 1 123 ? 3.878 -3.412 23.939 1.00 11.67 123 GLY A O 1
ATOM 948 N N . MET A 1 124 ? 4.621 -1.817 22.540 1.00 10.64 124 MET A N 1
ATOM 949 C CA . MET A 1 124 ? 4.501 -0.765 23.546 1.00 10.20 124 MET A CA 1
ATOM 950 C C . MET A 1 124 ? 3.170 -0.063 23.338 1.00 10.51 124 MET A C 1
ATOM 951 O O . MET A 1 124 ? 2.854 0.343 22.222 1.00 11.27 124 MET A O 1
ATOM 956 N N . HIS A 1 125 ? 2.394 0.043 24.411 1.00 10.50 125 HIS A N 1
ATOM 957 C CA . HIS A 1 125 ? 1.020 0.544 24.386 1.00 10.64 125 HIS A CA 1
ATOM 958 C C . HIS A 1 125 ? 0.948 1.916 24.953 1.00 10.40 125 HIS A C 1
ATOM 959 O O . HIS A 1 125 ? 1.157 2.119 26.142 1.00 10.34 125 HIS A O 1
ATOM 966 N N . ARG A 1 126 ? 0.605 2.893 24.113 1.00 10.73 126 ARG A N 1
ATOM 967 C CA . ARG A 1 126 ? 0.420 4.250 2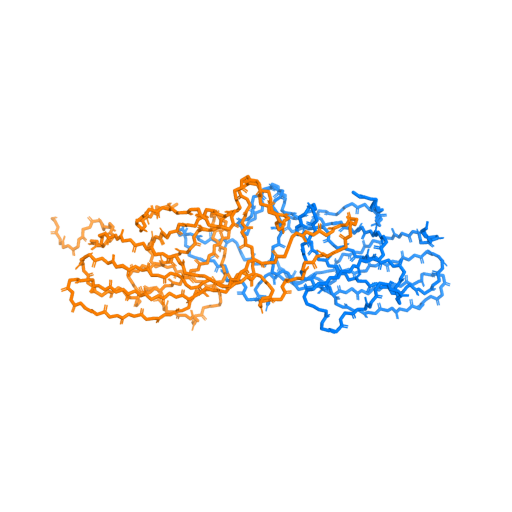4.624 1.00 11.2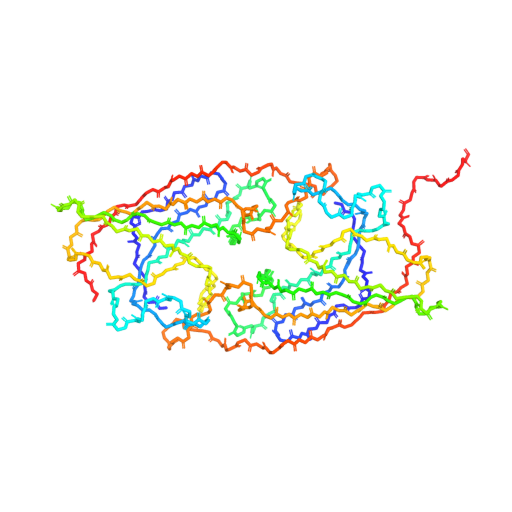1 126 ARG A CA 1
ATOM 968 C C . ARG A 1 126 ? -0.913 4.382 25.364 1.00 10.46 126 ARG A C 1
ATOM 969 O O . ARG A 1 126 ? -1.926 3.783 24.989 1.00 11.17 126 ARG A O 1
ATOM 977 N N . HIS A 1 127 ? -0.892 5.187 26.421 1.00 9.97 127 HIS A N 1
ATOM 978 C CA . HIS A 1 127 ? -2.134 5.596 27.072 1.00 9.93 127 HIS A CA 1
ATOM 979 C C . HIS A 1 127 ? -2.835 6.587 26.174 1.00 9.97 127 HIS A C 1
ATOM 980 O O . HIS A 1 127 ? -2.194 7.368 25.476 1.00 10.53 127 HIS A O 1
ATOM 987 N N . THR A 1 128 ? -4.164 6.552 26.167 1.00 10.68 128 THR A N 1
ATOM 988 C CA . THR A 1 128 ? -4.908 7.381 25.215 1.00 11.80 128 THR A CA 1
ATOM 989 C C . THR A 1 128 ? -5.926 8.325 25.877 1.00 12.52 128 THR A C 1
ATOM 990 O O . THR A 1 128 ? -6.496 9.158 25.186 1.00 14.12 128 THR A O 1
ATOM 994 N N A ASP A 1 129 ? -6.132 8.201 27.193 0.50 12.42 129 ASP A N 1
ATOM 995 N N B ASP A 1 129 ? -6.165 8.205 27.179 0.50 12.24 129 ASP A N 1
ATOM 996 C CA A ASP A 1 129 ? -7.186 8.956 27.900 0.50 12.63 129 ASP A CA 1
ATOM 997 C CA B ASP A 1 129 ? -7.248 8.989 27.785 0.50 12.28 129 ASP A CA 1
ATOM 998 C C A ASP A 1 129 ? -6.801 10.420 28.135 0.50 12.49 129 ASP A C 1
ATOM 999 C C B ASP A 1 129 ? -6.813 10.414 28.131 0.50 12.31 129 ASP A C 1
ATOM 1000 O O A ASP A 1 129 ? -5.648 10.803 27.964 0.50 12.48 129 ASP A O 1
ATOM 1001 O O B ASP A 1 129 ? -5.643 10.764 28.027 0.50 12.37 129 ASP A O 1
ATOM 1010 N N . SER A 1 130 ? -7.770 11.252 28.514 1.00 12.91 130 SER A N 1
ATOM 1011 C CA . SER A 1 130 ? -7.485 12.657 28.755 1.00 13.86 130 SER A CA 1
ATOM 1012 C C . SER A 1 130 ? -6.563 12.884 29.950 1.00 13.76 130 SER A C 1
ATOM 1013 O O . SER A 1 130 ? -5.767 13.820 29.929 1.00 15.44 130 SER A O 1
ATOM 1016 N N . GLU A 1 131 ? -6.640 12.007 30.952 1.00 13.92 131 GLU A N 1
ATOM 1017 C CA . GLU A 1 131 ? -5.892 12.188 32.186 1.00 14.35 131 GLU A CA 1
ATOM 1018 C C . GLU A 1 131 ? -4.408 11.848 32.025 1.00 12.95 131 GLU A C 1
ATOM 1019 O O . GLU A 1 131 ? -3.548 12.566 32.520 1.00 13.37 131 GLU A O 1
ATOM 1025 N N . THR A 1 132 ? -4.126 10.763 31.318 1.00 11.95 132 THR A N 1
ATOM 1026 C CA . THR A 1 132 ? -2.750 10.250 31.283 1.00 11.68 132 THR A CA 1
ATOM 1027 C C . THR A 1 132 ? -2.221 10.028 29.885 1.00 11.40 132 THR A C 1
ATOM 1028 O O . THR A 1 132 ? -1.051 9.658 29.744 1.00 11.12 132 THR A O 1
ATOM 1032 N N . GLY A 1 133 ? -3.051 10.248 28.858 1.00 11.28 133 GLY A N 1
ATOM 1033 C CA . GLY A 1 133 ? -2.705 9.858 27.495 1.00 11.11 133 GLY A CA 1
ATOM 1034 C C . GLY A 1 133 ? -1.733 10.761 26.791 1.00 10.69 133 GLY A C 1
ATOM 1035 O O . GLY A 1 133 ? -1.424 11.849 27.247 1.00 10.61 133 GLY A O 1
ATOM 1036 N N . VAL A 1 134 ? -1.279 10.289 25.641 1.00 10.85 134 VAL A N 1
ATOM 1037 C CA . VAL A 1 134 ? -0.339 11.040 24.819 1.00 11.01 134 VAL A CA 1
ATOM 1038 C C . VAL A 1 134 ? -0.875 11.052 23.404 1.00 10.91 134 VAL A C 1
ATOM 1039 O O . VAL A 1 134 ? -1.855 10.369 23.097 1.00 10.64 134 VAL A O 1
ATOM 1043 N N . GLY A 1 135 ? -0.213 11.838 22.558 1.00 10.91 135 GLY A N 1
ATOM 1044 C CA . GLY A 1 135 ? -0.569 11.901 21.142 1.00 11.02 135 GLY A CA 1
ATOM 1045 C C . GLY A 1 135 ? -0.470 10.589 20.386 1.00 11.34 135 GLY A C 1
ATOM 1046 O O . GLY A 1 135 ? 0.257 9.654 20.811 1.00 11.26 135 GLY A O 1
ATOM 1047 N N A ARG A 1 136 ? -1.177 10.506 19.264 0.50 11.66 136 ARG A N 1
ATOM 1048 N N B ARG A 1 136 ? -1.208 10.477 19.281 0.50 11.08 136 ARG A N 1
ATOM 1049 C CA A ARG A 1 136 ? -1.109 9.369 18.367 0.50 11.97 136 ARG A CA 1
ATOM 1050 C CA B ARG A 1 136 ? -1.141 9.307 18.416 0.50 11.09 136 ARG A CA 1
ATOM 1051 C C A ARG A 1 136 ? 0.290 9.166 17.810 0.50 11.71 136 ARG A C 1
ATOM 1052 C C B ARG A 1 136 ? 0.254 9.155 17.812 0.50 11.22 136 ARG A C 1
ATOM 1053 O O A ARG A 1 136 ? 1.062 10.112 17.684 0.50 11.57 136 ARG A O 1
ATOM 1054 O O B ARG A 1 136 ? 0.993 10.121 17.671 0.50 11.11 136 ARG A O 1
ATOM 1069 N N . TRP A 1 137 ? 0.605 7.923 17.466 1.00 11.22 137 TRP A N 1
ATOM 1070 C CA . TRP A 1 137 ? 1.878 7.667 16.802 1.00 11.41 137 TRP A CA 1
ATOM 1071 C C . TRP A 1 137 ? 1.886 8.292 15.438 1.00 11.77 137 TRP A C 1
ATOM 1072 O O . TRP A 1 137 ? 0.852 8.342 14.749 1.00 11.96 137 TRP A O 1
ATOM 1083 N N . TRP A 1 138 ? 3.059 8.781 15.051 1.00 11.80 138 TRP A N 1
ATOM 1084 C CA . TRP A 1 138 ? 3.337 9.102 13.657 1.00 11.91 138 TRP A CA 1
ATOM 1085 C C . TRP A 1 138 ? 3.226 7.872 12.795 1.00 12.32 138 TRP A C 1
ATOM 1086 O O . TRP A 1 138 ? 3.311 6.736 13.287 1.00 11.81 138 TRP A O 1
ATOM 1097 N N . LYS A 1 139 ? 3.032 8.083 11.495 1.00 12.86 139 LYS A N 1
ATOM 1098 C CA . LYS A 1 139 ? 2.980 6.993 10.522 1.00 14.02 139 LYS A CA 1
ATOM 1099 C C . LYS A 1 139 ? 4.389 6.475 10.256 1.00 12.85 139 LYS A C 1
ATOM 1100 O O . LYS A 1 139 ? 5.353 7.233 10.378 1.00 12.41 139 LYS A O 1
ATOM 1106 N N . PRO A 1 140 ? 4.507 5.187 9.892 1.00 12.49 140 PRO A N 1
ATOM 1107 C CA . PRO A 1 140 ? 5.831 4.673 9.544 1.00 12.16 140 PRO A CA 1
ATOM 1108 C C . PRO A 1 140 ? 6.447 5.529 8.441 1.00 11.91 140 PRO A C 1
ATOM 1109 O O . PRO A 1 140 ? 5.737 6.033 7.555 1.00 13.15 140 PRO A O 1
ATOM 1113 N N . PHE A 1 141 ? 7.757 5.719 8.499 1.00 10.97 141 PHE A N 1
ATOM 1114 C CA . PHE A 1 141 ? 8.429 6.642 7.587 1.00 10.85 141 PHE A CA 1
ATOM 1115 C C . PHE A 1 141 ? 9.847 6.210 7.293 1.00 11.00 141 PHE A C 1
ATOM 1116 O O . PHE A 1 141 ? 10.412 5.379 8.004 1.00 10.82 141 PHE A O 1
ATOM 1124 N N . ASP A 1 142 ? 10.398 6.760 6.222 1.00 11.20 142 ASP A N 1
ATOM 1125 C CA . ASP A 1 142 ? 11.769 6.524 5.814 1.00 11.35 142 ASP A CA 1
ATOM 1126 C C . ASP A 1 142 ? 12.632 7.745 6.091 1.00 11.54 142 ASP A C 1
ATOM 1127 O O . ASP A 1 142 ? 12.168 8.883 5.958 1.00 12.26 142 ASP A O 1
ATOM 1132 N N . VAL A 1 143 ? 13.900 7.500 6.401 1.00 10.72 143 VAL A N 1
ATOM 1133 C CA . VAL A 1 143 ? 14.915 8.549 6.455 1.00 11.01 143 VAL A CA 1
ATOM 1134 C C . VAL A 1 143 ? 16.201 7.978 5.889 1.00 10.72 143 VAL A C 1
ATOM 1135 O O . VAL A 1 143 ? 16.568 6.837 6.189 1.00 10.26 143 VAL A O 1
ATOM 1139 N N . SER A 1 144 ? 16.870 8.751 5.049 1.00 10.82 144 SER A N 1
ATOM 1140 C CA . SER A 1 144 ? 18.091 8.287 4.403 1.00 11.15 144 SER A CA 1
ATOM 1141 C C . SER A 1 144 ? 19.311 9.146 4.712 1.00 11.66 144 SER A C 1
ATOM 1142 O O . SER A 1 144 ? 19.198 10.345 5.018 1.00 12.17 144 SER A O 1
ATOM 1145 N N . TYR A 1 145 ? 20.486 8.537 4.582 1.00 11.07 145 TYR A N 1
ATOM 1146 C CA . TYR A 1 145 ? 21.774 9.159 4.869 1.00 11.10 145 TYR A CA 1
ATOM 1147 C C . TYR A 1 145 ? 22.767 8.728 3.808 1.00 11.69 145 TYR A C 1
ATOM 1148 O O . TYR A 1 145 ? 22.806 7.564 3.425 1.00 12.18 145 TYR A O 1
ATOM 1157 N N . GLU A 1 146 ? 23.601 9.664 3.374 1.00 11.89 146 GLU A N 1
ATOM 1158 C CA . GLU A 1 146 ? 24.667 9.386 2.421 1.00 12.57 146 GLU A CA 1
ATOM 1159 C C . GLU A 1 146 ? 25.985 9.357 3.161 1.00 13.19 146 GLU A C 1
ATOM 1160 O O . GLU A 1 146 ? 26.218 10.172 4.055 1.00 13.88 146 GLU A O 1
ATOM 1166 N N . PHE A 1 147 ? 26.869 8.437 2.795 1.00 13.50 147 PHE A N 1
ATOM 1167 C CA . PHE A 1 147 ? 28.188 8.373 3.412 1.00 14.19 147 PHE A CA 1
ATOM 1168 C C . PHE A 1 147 ? 29.203 7.666 2.533 1.00 15.39 147 PHE A C 1
ATOM 1169 O O . PHE A 1 147 ? 28.843 6.866 1.663 1.00 14.90 147 PHE A O 1
ATOM 1177 N N . LYS A 1 148 ? 30.474 7.957 2.785 1.00 16.93 148 LYS A N 1
ATOM 1178 C CA . LYS A 1 148 ? 31.584 7.362 2.060 1.00 19.50 148 LYS A CA 1
ATOM 1179 C C . LYS A 1 148 ? 32.210 6.297 2.942 1.00 20.22 148 LYS A C 1
ATOM 1180 O O . LYS A 1 148 ? 32.726 6.586 4.031 1.00 21.10 148 LYS A O 1
ATOM 1186 N N . TYR A 1 149 ? 32.140 5.055 2.484 1.00 19.32 149 TYR A N 1
ATOM 1187 C CA . TYR A 1 149 ? 32.764 3.955 3.187 1.00 20.04 149 TYR A CA 1
ATOM 1188 C C . TYR A 1 149 ? 34.127 3.688 2.544 1.00 20.66 149 TYR A C 1
ATOM 1189 O O . TYR A 1 149 ? 34.208 3.278 1.389 1.00 20.95 149 TYR A O 1
ATOM 1198 N N . VAL A 1 150 ? 35.190 3.953 3.291 1.00 21.74 150 VAL A N 1
ATOM 1199 C CA . VAL A 1 150 ? 36.549 3.732 2.788 1.00 23.27 150 VAL A CA 1
ATOM 1200 C C . VAL A 1 150 ? 37.243 2.587 3.527 1.00 24.78 150 VAL A C 1
ATOM 1201 O O . VAL A 1 150 ? 38.379 2.226 3.211 1.00 25.00 150 VAL A O 1
ATOM 1205 N N . GLY A 1 151 ? 36.547 2.008 4.501 1.00 26.39 151 GLY A N 1
ATOM 1206 C CA . GLY A 1 151 ? 37.113 0.952 5.335 1.00 28.77 151 GLY A CA 1
ATOM 1207 C C . GLY A 1 151 ? 37.449 1.492 6.706 1.00 30.37 151 GLY A C 1
ATOM 1208 O O . GLY A 1 151 ? 37.252 2.677 6.975 1.00 31.27 151 GLY A O 1
ATOM 1209 N N . LEU A 1 152 ? 37.958 0.626 7.577 1.00 31.75 152 LEU A N 1
ATOM 1210 C CA . LEU A 1 152 ? 38.286 1.030 8.943 1.00 32.75 152 LEU A CA 1
ATOM 1211 C C . LEU A 1 152 ? 39.750 0.765 9.278 1.00 34.95 152 LEU A C 1
ATOM 1212 O O . LEU A 1 152 ? 40.470 1.676 9.687 1.00 37.10 152 LEU A O 1
ATOM 1217 N N . PHE B 1 3 ? -1.190 14.150 36.303 1.00 29.14 3 PHE B N 1
ATOM 1218 C CA . PHE B 1 3 ? -2.125 13.262 37.060 1.00 28.68 3 PHE B CA 1
ATOM 1219 C C . PHE B 1 3 ? -1.511 12.765 38.365 1.00 28.45 3 PHE B C 1
ATOM 1220 O O . PHE B 1 3 ? -0.292 12.804 38.537 1.00 30.88 3 PHE B O 1
ATOM 1228 N N . LYS B 1 4 ? -2.363 12.284 39.268 1.00 28.51 4 LYS B N 1
ATOM 1229 C CA . LYS B 1 4 ? -1.913 11.763 40.559 1.00 28.35 4 LYS B CA 1
ATOM 1230 C C . LYS B 1 4 ? -1.597 10.277 40.507 1.00 26.11 4 LYS B C 1
ATOM 1231 O O . LYS B 1 4 ? -2.315 9.497 39.889 1.00 24.49 4 LYS B O 1
ATOM 1237 N N . GLU B 1 5 ? -0.513 9.904 41.173 1.00 23.91 5 GLU B N 1
ATOM 1238 C CA . GLU B 1 5 ? -0.119 8.508 41.304 1.00 22.36 5 GLU B CA 1
ATOM 1239 C C . GLU B 1 5 ? 0.213 8.236 42.759 1.00 21.46 5 GLU B C 1
ATOM 1240 O O . GLU B 1 5 ? 0.606 9.144 43.501 1.00 21.53 5 GLU B O 1
ATOM 1246 N N . TYR B 1 6 ? 0.051 6.983 43.165 1.00 18.66 6 TYR B N 1
ATOM 1247 C CA . TYR B 1 6 ? 0.161 6.625 44.575 1.00 18.76 6 TYR B CA 1
ATOM 1248 C C . TYR B 1 6 ? 1.105 5.460 44.757 1.00 17.05 6 TYR B C 1
ATOM 1249 O O . TYR B 1 6 ? 0.979 4.446 44.061 1.00 15.91 6 TYR B O 1
ATOM 1258 N N . PRO B 1 7 ? 2.076 5.604 45.668 1.00 16.84 7 PRO B N 1
ATOM 1259 C CA . PRO B 1 7 ? 2.992 4.485 45.913 1.00 16.66 7 PRO B CA 1
ATOM 1260 C C . PRO B 1 7 ? 2.306 3.275 46.510 1.00 15.59 7 PRO B C 1
ATOM 1261 O O . PRO B 1 7 ? 1.432 3.406 47.375 1.00 16.05 7 PRO B O 1
ATOM 1265 N N . ALA B 1 8 ? 2.685 2.103 46.018 1.00 15.12 8 ALA B N 1
ATOM 1266 C CA . ALA B 1 8 ? 2.341 0.846 46.654 1.00 15.30 8 ALA B CA 1
ATOM 1267 C C . ALA B 1 8 ? 3.587 0.339 47.394 1.00 15.73 8 ALA B C 1
ATOM 1268 O O . ALA B 1 8 ? 4.442 -0.354 46.818 1.00 17.56 8 ALA B O 1
ATOM 1270 N N . GLY B 1 9 ? 3.708 0.700 48.663 1.00 15.66 9 GLY B N 1
ATOM 1271 C CA . GLY B 1 9 ? 4.866 0.319 49.455 1.00 15.83 9 GLY B CA 1
ATOM 1272 C C . GLY B 1 9 ? 6.131 1.044 49.063 1.00 15.65 9 GLY B C 1
ATOM 1273 O O . GLY B 1 9 ? 6.104 2.107 48.424 1.00 16.14 9 GLY B O 1
ATOM 1274 N N . GLU B 1 10 ? 7.247 0.452 49.456 1.00 15.45 10 GLU B N 1
ATOM 1275 C CA . GLU B 1 10 ? 8.512 1.119 49.515 1.00 15.72 10 GLU B CA 1
ATOM 1276 C C . GLU B 1 10 ? 9.337 0.752 48.288 1.00 14.66 10 GLU B C 1
ATOM 1277 O O . GLU B 1 10 ? 9.465 -0.430 47.981 1.00 13.77 10 GLU B O 1
ATOM 1283 N N . PRO B 1 11 ? 9.918 1.751 47.595 1.00 13.99 11 PRO B N 1
ATOM 1284 C CA . PRO B 1 11 ? 10.801 1.375 46.487 1.00 14.30 11 PRO B CA 1
ATOM 1285 C C . PRO B 1 11 ? 12.041 0.679 46.998 1.00 14.52 11 PRO B C 1
ATOM 1286 O O . PRO B 1 11 ? 12.450 0.889 48.154 1.00 13.93 11 PRO B O 1
ATOM 1290 N N . VAL B 1 12 ? 12.610 -0.174 46.155 1.00 13.24 12 VAL B N 1
ATOM 1291 C CA . VAL B 1 12 ? 13.804 -0.918 46.524 1.00 13.71 12 VAL B CA 1
ATOM 1292 C C . VAL B 1 12 ? 14.846 -0.817 45.430 1.00 13.25 12 VAL B C 1
ATOM 1293 O O . VAL B 1 12 ? 14.530 -0.525 44.269 1.00 13.11 12 VAL B O 1
ATOM 1297 N N A THR B 1 13 ? 16.098 -1.047 45.797 0.70 13.13 13 THR B N 1
ATOM 1298 N N B THR B 1 13 ? 16.093 -1.068 45.820 0.30 13.14 13 THR B N 1
ATOM 1299 C CA A THR B 1 13 ? 17.167 -1.054 44.821 0.70 13.63 13 THR B CA 1
ATOM 1300 C CA B THR B 1 13 ? 17.235 -1.089 44.921 0.30 13.25 13 THR B CA 1
ATOM 1301 C C A THR B 1 13 ? 17.680 -2.469 44.690 0.70 13.35 13 THR B C 1
ATOM 1302 C C B THR B 1 13 ? 17.621 -2.530 44.702 0.30 13.36 13 THR B C 1
ATOM 1303 O O A THR B 1 13 ? 17.893 -3.158 45.691 0.70 13.52 13 THR B O 1
ATOM 1304 O O B THR B 1 13 ? 17.725 -3.291 45.663 0.30 13.49 13 THR B O 1
ATOM 1311 N N . MET B 1 14 ? 17.844 -2.907 43.447 1.00 13.65 14 MET B N 1
ATOM 1312 C CA . MET B 1 14 ? 18.302 -4.248 43.129 1.00 14.27 14 MET B CA 1
ATOM 1313 C C . MET B 1 14 ? 18.894 -4.221 41.737 1.00 13.53 14 MET B C 1
ATOM 1314 O O . MET B 1 14 ? 18.321 -3.606 40.833 1.00 12.53 14 MET B O 1
ATOM 1319 N N . ASN B 1 15 ? 20.051 -4.856 41.560 1.00 13.12 15 ASN B N 1
ATOM 1320 C CA . ASN B 1 15 ? 20.679 -4.957 40.245 1.00 12.84 15 ASN B CA 1
ATOM 1321 C C . ASN B 1 15 ? 20.888 -3.595 39.598 1.00 12.71 15 ASN B C 1
ATOM 1322 O O . ASN B 1 15 ? 20.743 -3.429 38.382 1.00 12.28 15 ASN B O 1
ATOM 1327 N N . GLU B 1 16 ? 21.248 -2.613 40.416 1.00 12.78 16 GLU B N 1
ATOM 1328 C CA . GLU B 1 16 ? 21.569 -1.276 39.931 1.00 12.93 16 GLU B CA 1
ATOM 1329 C C . GLU B 1 16 ? 20.377 -0.595 39.259 1.00 11.89 16 GLU B C 1
ATOM 1330 O O . GLU B 1 16 ? 20.518 0.211 38.324 1.00 11.47 16 GLU B O 1
ATOM 1336 N N . MET B 1 17 ? 19.203 -0.910 39.794 1.00 11.32 17 MET B N 1
ATOM 1337 C CA . MET B 1 17 ? 17.928 -0.274 39.406 1.00 11.00 17 MET B CA 1
ATOM 1338 C C . MET B 1 17 ? 17.160 0.098 40.661 1.00 11.25 17 MET B C 1
ATOM 1339 O O . MET B 1 17 ? 17.315 -0.567 41.688 1.00 11.67 17 MET B O 1
ATOM 1344 N N A GLU B 1 18 ? 16.336 1.135 40.576 0.70 10.54 18 GLU B N 1
ATOM 1345 N N B GLU B 1 18 ? 16.373 1.175 40.593 0.30 11.38 18 GLU B N 1
ATOM 1346 C CA A GLU B 1 18 ? 15.363 1.445 41.623 0.70 10.10 18 GLU B CA 1
ATOM 1347 C CA B GLU B 1 18 ? 15.345 1.468 41.603 0.30 11.38 18 GLU B CA 1
ATOM 1348 C C A GLU B 1 18 ? 14.012 1.004 41.097 0.70 10.08 18 GLU B C 1
ATOM 1349 C C B GLU B 1 18 ? 14.033 0.939 41.058 0.30 10.91 18 GLU B C 1
ATOM 1350 O O A GLU B 1 18 ? 13.618 1.410 40.002 0.70 9.90 18 GLU B O 1
ATOM 1351 O O B GLU B 1 18 ? 13.672 1.234 39.918 0.30 10.70 18 GLU B O 1
ATOM 1362 N N . LEU B 1 19 ? 13.329 0.157 41.868 1.00 10.40 19 LEU B N 1
ATOM 1363 C CA . LEU B 1 19 ? 12.097 -0.474 41.442 1.00 10.07 19 LEU B CA 1
ATOM 1364 C C . LEU B 1 19 ? 11.000 -0.116 42.410 1.00 9.86 19 LEU B C 1
ATOM 1365 O O . LEU B 1 19 ? 11.093 -0.432 43.594 1.00 9.17 19 LEU B O 1
ATOM 1370 N N . ALA B 1 20 ? 9.963 0.547 41.908 1.00 10.22 20 ALA B N 1
ATOM 1371 C CA . ALA B 1 20 ? 8.827 0.957 42.736 1.00 10.76 20 ALA B CA 1
ATOM 1372 C C . ALA B 1 20 ? 7.525 0.435 42.147 1.00 11.18 20 ALA B C 1
ATOM 1373 O O . ALA B 1 20 ? 7.398 0.292 40.921 1.00 11.35 20 ALA B O 1
ATOM 1375 N N . ALA B 1 21 ? 6.571 0.117 43.015 1.00 11.39 21 ALA B N 1
ATOM 1376 C CA . ALA B 1 21 ? 5.213 -0.187 42.592 1.00 11.46 21 ALA B CA 1
ATOM 1377 C C . ALA B 1 21 ? 4.386 1.064 42.833 1.00 11.68 21 ALA B C 1
ATOM 1378 O O . ALA B 1 21 ? 4.530 1.717 43.865 1.00 12.18 21 ALA B O 1
ATOM 1380 N N A VAL B 1 22 ? 3.538 1.416 41.872 0.50 11.59 22 VAL B N 1
ATOM 1381 N N B VAL B 1 22 ? 3.528 1.403 41.868 0.50 12.00 22 VAL B N 1
ATOM 1382 C CA A VAL B 1 22 ? 2.630 2.540 42.047 0.50 11.67 22 VAL B CA 1
ATOM 1383 C CA B VAL B 1 22 ? 2.702 2.610 41.930 0.50 12.37 22 VAL B CA 1
ATOM 1384 C C A VAL B 1 22 ? 1.309 2.180 41.409 0.50 11.50 22 VAL B C 1
ATOM 1385 C C B VAL B 1 22 ? 1.352 2.286 41.297 0.50 11.96 22 VAL B C 1
ATOM 1386 O O A VAL B 1 22 ? 1.218 1.224 40.642 0.50 11.29 22 VAL B O 1
ATOM 1387 O O B VAL B 1 22 ? 1.285 1.446 40.407 0.50 11.74 22 VAL B O 1
ATOM 1394 N N . TYR B 1 23 ? 0.278 2.939 41.747 1.00 11.99 23 TYR B N 1
ATOM 1395 C CA . TYR B 1 23 ? -1.029 2.761 41.135 1.00 12.64 23 TYR B CA 1
ATOM 1396 C C . TYR B 1 23 ? -1.726 4.107 40.933 1.00 12.43 23 TYR B C 1
ATOM 1397 O O . TYR B 1 23 ? -1.380 5.113 41.537 1.00 12.13 23 TYR B O 1
ATOM 1406 N N . LEU B 1 24 ? -2.700 4.099 40.037 1.00 12.60 24 LEU B N 1
ATOM 1407 C CA . LEU B 1 24 ? -3.496 5.290 39.725 1.00 13.23 24 LEU B CA 1
ATOM 1408 C C . LEU B 1 24 ? -4.849 4.802 39.219 1.00 12.92 24 LEU B C 1
ATOM 1409 O O . LEU B 1 24 ? -5.116 3.597 39.182 1.00 11.67 24 LEU B O 1
ATOM 1414 N N . GLN B 1 25 ? -5.709 5.736 38.799 1.00 14.11 25 GLN B N 1
ATOM 1415 C CA . GLN B 1 25 ? -6.987 5.327 38.227 1.00 15.91 25 GLN B CA 1
ATOM 1416 C C . GLN B 1 25 ? -6.801 4.511 36.956 1.00 14.30 25 GLN B C 1
ATOM 1417 O O . GLN B 1 25 ? -5.767 4.632 36.283 1.00 13.92 25 GLN B O 1
ATOM 1423 N N . PRO B 1 26 ? -7.789 3.657 36.634 1.00 13.25 26 PRO B N 1
ATOM 1424 C CA . PRO B 1 26 ? -7.736 2.917 35.388 1.00 13.14 26 PRO B CA 1
ATOM 1425 C C . PRO B 1 26 ? -7.577 3.869 34.199 1.00 12.51 26 PRO B C 1
ATOM 1426 O O . PRO B 1 26 ? -8.014 5.027 34.231 1.00 13.31 26 PRO B O 1
ATOM 1430 N N . ILE B 1 27 ? -6.889 3.372 33.180 1.00 11.60 27 ILE B N 1
ATOM 1431 C CA . ILE B 1 27 ? -6.573 4.144 31.990 1.00 11.46 27 ILE B CA 1
ATOM 1432 C C . ILE B 1 27 ? -7.107 3.463 30.738 1.00 11.27 27 ILE B C 1
ATOM 1433 O O . ILE B 1 27 ? -7.526 2.305 30.761 1.00 12.53 27 ILE B O 1
ATOM 1438 N N . ASP B 1 28 ? -7.075 4.215 29.640 1.00 11.17 28 ASP B N 1
ATOM 1439 C CA . ASP B 1 28 ? -7.302 3.672 28.310 1.00 11.42 28 ASP B CA 1
ATOM 1440 C C . ASP B 1 28 ? -5.975 3.567 27.581 1.00 11.38 28 ASP B C 1
ATOM 1441 O O . ASP B 1 28 ? -5.130 4.448 27.686 1.00 11.47 28 ASP B O 1
ATOM 1446 N N . MET B 1 29 ? -5.832 2.501 26.816 1.00 12.25 29 MET B N 1
ATOM 1447 C CA . MET B 1 29 ? -4.637 2.278 26.037 1.00 13.72 29 MET B CA 1
ATOM 1448 C C . MET B 1 29 ? -4.948 1.889 24.602 1.00 14.21 29 MET B C 1
ATOM 1449 O O . MET B 1 29 ? -6.058 1.411 24.297 1.00 14.25 29 MET B O 1
ATOM 1454 N N . GLU B 1 30 ? -3.963 2.077 23.732 1.00 14.85 30 GLU B N 1
ATOM 1455 C CA . GLU B 1 30 ? -4.043 1.589 22.358 1.00 16.59 30 GLU B CA 1
ATOM 1456 C C . GLU B 1 30 ? -3.482 0.164 22.320 1.00 18.12 30 GLU B C 1
ATOM 1457 O O . GLU B 1 30 ? -2.473 -0.107 22.960 1.00 16.38 30 GLU B O 1
ATOM 1463 N N . PRO B 1 31 ? -4.121 -0.751 21.566 1.00 19.40 31 PRO B N 1
ATOM 1464 C CA . PRO B 1 31 ? -5.375 -0.563 20.831 1.00 21.53 31 PRO B CA 1
ATOM 1465 C C . PRO B 1 31 ? -6.581 -0.715 21.738 1.00 23.70 31 PRO B C 1
ATOM 1466 O O . PRO B 1 31 ? -6.518 -1.428 22.743 1.00 24.09 31 PRO B O 1
ATOM 1470 N N . ARG B 1 32 ? -7.667 -0.045 21.362 1.00 26.56 32 ARG B N 1
ATOM 1471 C CA . ARG B 1 32 ? -8.945 -0.146 22.059 1.00 30.13 32 ARG B CA 1
ATOM 1472 C C . ARG B 1 32 ? -9.475 -1.571 21.999 1.00 30.10 32 ARG B C 1
ATOM 1473 O O . ARG B 1 32 ? -9.358 -2.244 20.971 1.00 31.01 32 ARG B O 1
ATOM 1481 N N . GLY B 1 33 ? -10.024 -2.032 23.118 1.00 30.91 33 GLY B N 1
ATOM 1482 C CA . GLY B 1 33 ? -10.571 -3.378 23.213 1.00 31.12 33 GLY B CA 1
ATOM 1483 C C . GLY B 1 33 ? -9.589 -4.441 23.668 1.00 31.49 33 GLY B C 1
ATOM 1484 O O . GLY B 1 33 ? -9.936 -5.620 23.702 1.00 33.32 33 GLY B O 1
ATOM 1485 N N . MET B 1 34 ? -8.366 -4.032 24.012 1.00 30.84 34 MET B N 1
ATOM 1486 C CA . MET B 1 34 ? -7.338 -4.953 24.503 1.00 29.08 34 MET B CA 1
ATOM 1487 C C . MET B 1 34 ? -7.076 -4.692 25.985 1.00 27.53 34 MET B C 1
ATOM 1488 O O . MET B 1 34 ? -7.113 -3.543 26.431 1.00 27.72 34 MET B O 1
ATOM 1493 N N . GLY B 1 35 ? -6.802 -5.753 26.743 1.00 27.08 35 GLY B N 1
ATOM 1494 C CA . GLY B 1 35 ? -6.587 -5.630 28.194 1.00 24.54 35 GLY B CA 1
ATOM 1495 C C . GLY B 1 35 ? -7.891 -5.380 28.921 1.00 23.36 35 GLY B C 1
ATOM 1496 O O . GLY B 1 35 ? -8.953 -5.339 28.301 1.00 23.99 35 GLY B O 1
ATOM 1497 N N . LEU B 1 36 ? -7.831 -5.211 30.241 1.00 20.72 36 LEU B N 1
ATOM 1498 C CA . LEU B 1 36 ? -9.047 -4.964 31.019 1.00 19.41 36 LEU B CA 1
ATOM 1499 C C . LEU B 1 36 ? -9.552 -3.537 30.794 1.00 19.01 36 LEU B C 1
ATOM 1500 O O . LEU B 1 36 ? -8.820 -2.581 31.014 1.00 17.43 36 LEU B O 1
ATOM 1505 N N . PRO B 1 37 ? -10.810 -3.384 30.339 1.00 18.27 37 PRO B N 1
ATOM 1506 C CA . PRO B 1 37 ? -11.297 -2.021 30.125 1.00 17.90 37 PRO B CA 1
ATOM 1507 C C . PRO B 1 37 ? -11.353 -1.216 31.418 1.00 17.18 37 PRO B C 1
ATOM 1508 O O . PRO B 1 37 ? -11.626 -1.776 32.488 1.00 16.87 37 PRO B O 1
ATOM 1512 N N . ALA B 1 38 ? -11.098 0.081 31.318 1.00 15.90 38 ALA B N 1
ATOM 1513 C CA . ALA B 1 38 ? -11.091 0.971 32.474 1.00 16.70 38 ALA B CA 1
ATOM 1514 C C . ALA B 1 38 ? -12.352 0.862 33.325 1.00 18.35 38 ALA B C 1
ATOM 1515 O O . ALA B 1 38 ? -12.285 0.887 34.553 1.00 18.79 38 ALA B O 1
ATOM 1517 N N . ALA B 1 39 ? -13.502 0.737 32.669 1.00 18.69 39 ALA B N 1
ATOM 1518 C CA . ALA B 1 39 ? -14.775 0.696 33.389 1.00 20.22 39 ALA B CA 1
ATOM 1519 C C . ALA B 1 39 ? -14.913 -0.552 34.251 1.00 20.86 39 ALA B C 1
ATOM 1520 O O . ALA B 1 39 ? -15.719 -0.562 35.189 1.00 22.16 39 ALA B O 1
ATOM 1522 N N . LYS B 1 40 ? -14.130 -1.584 33.932 1.00 20.48 40 LYS B N 1
ATOM 1523 C CA . LYS B 1 40 ? -14.139 -2.859 34.661 1.00 21.11 40 LYS B CA 1
ATOM 1524 C C . LYS B 1 40 ? -12.944 -3.052 35.596 1.00 19.63 40 LYS B C 1
ATOM 1525 O O . LYS B 1 40 ? -12.743 -4.151 36.143 1.00 20.93 40 LYS B O 1
ATOM 1531 N N . ALA B 1 41 ? -12.165 -1.991 35.763 1.00 18.04 41 ALA B N 1
ATOM 1532 C CA . ALA B 1 41 ? -10.958 -2.008 36.585 1.00 16.20 41 ALA B CA 1
ATOM 1533 C C . ALA B 1 41 ? -11.107 -1.064 37.772 1.00 15.77 41 ALA B C 1
ATOM 1534 O O . ALA B 1 41 ? -11.965 -0.170 37.780 1.00 15.38 41 ALA B O 1
ATOM 1536 N N . ASP B 1 42 ? -10.256 -1.261 38.782 1.00 14.26 42 ASP B N 1
ATOM 1537 C CA . ASP B 1 42 ? -10.198 -0.377 39.939 1.00 14.61 42 ASP B CA 1
ATOM 1538 C C . ASP B 1 42 ? -8.980 0.536 39.892 1.00 13.21 42 ASP B C 1
ATOM 1539 O O . ASP B 1 42 ? -9.036 1.681 40.312 1.00 12.82 42 ASP B O 1
ATOM 1544 N N . VAL B 1 43 ? -7.859 0.007 39.393 1.00 12.71 43 VAL B N 1
ATOM 1545 C CA . VAL B 1 43 ? -6.631 0.803 39.327 1.00 12.26 43 VAL B CA 1
ATOM 1546 C C . VAL B 1 43 ? -5.866 0.414 38.062 1.00 10.83 43 VAL B C 1
ATOM 1547 O O . VAL B 1 43 ? -6.118 -0.633 37.482 1.00 10.68 43 VAL B O 1
ATOM 1551 N N . HIS B 1 44 ? -4.954 1.287 37.651 1.00 10.44 44 HIS B N 1
ATOM 1552 C CA . HIS B 1 44 ? -3.845 0.898 36.780 1.00 9.94 44 HIS B CA 1
ATOM 1553 C C . HIS B 1 44 ? -2.672 0.675 37.687 1.00 9.67 44 HIS B C 1
ATOM 1554 O O . HIS B 1 44 ? -2.279 1.588 38.417 1.00 10.48 44 HIS B O 1
ATOM 1561 N N . LEU B 1 45 ? -2.145 -0.551 37.683 1.00 9.70 45 LEU B N 1
ATOM 1562 C CA . LEU B 1 45 ? -1.003 -0.915 38.511 1.00 9.71 45 LEU B CA 1
ATOM 1563 C C . LEU B 1 45 ? 0.255 -0.883 37.657 1.00 9.44 45 LEU B C 1
ATOM 1564 O O . LEU B 1 45 ? 0.255 -1.353 36.523 1.00 9.10 45 LEU B O 1
ATOM 1569 N N . GLN B 1 46 ? 1.320 -0.337 38.214 1.00 9.60 46 GLN B N 1
ATOM 1570 C CA . GLN B 1 46 ? 2.516 -0.066 37.431 1.00 10.13 46 GLN B CA 1
ATOM 1571 C C . GLN B 1 46 ? 3.780 -0.492 38.154 1.00 9.60 46 GLN B C 1
ATOM 1572 O O . GLN B 1 46 ? 3.852 -0.458 39.394 1.00 9.20 46 GLN B O 1
ATOM 1578 N N . ALA B 1 47 ? 4.791 -0.827 37.360 1.00 9.15 47 ALA B N 1
ATOM 1579 C CA . ALA B 1 47 ? 6.158 -0.973 37.830 1.00 9.40 47 ALA B CA 1
ATOM 1580 C C . ALA B 1 47 ? 6.972 0.189 37.301 1.00 9.45 47 ALA B C 1
ATOM 1581 O O . ALA B 1 47 ? 7.004 0.426 36.086 1.00 9.53 47 ALA B O 1
ATOM 1583 N N A ASP B 1 48 ? 7.566 0.950 38.215 0.50 9.61 48 ASP B N 1
ATOM 1584 N N B ASP B 1 48 ? 7.640 0.878 38.217 0.50 9.90 48 ASP B N 1
ATOM 1585 C CA A ASP B 1 48 ? 8.456 2.050 37.876 0.50 9.98 48 ASP B CA 1
ATOM 1586 C CA B ASP B 1 48 ? 8.434 2.060 37.934 0.50 10.46 48 ASP B CA 1
ATOM 1587 C C A ASP B 1 48 ? 9.864 1.575 38.101 0.50 9.85 48 ASP B C 1
ATOM 1588 C C B ASP B 1 48 ? 9.913 1.730 38.128 0.50 10.13 48 ASP B C 1
ATOM 1589 O O A ASP B 1 48 ? 10.254 1.272 39.232 0.50 9.41 48 ASP B O 1
ATOM 1590 O O B ASP B 1 48 ? 10.400 1.685 39.272 0.50 9.57 48 ASP B O 1
ATOM 1599 N N . ILE B 1 49 ? 10.623 1.502 37.019 1.00 9.66 49 ILE B N 1
ATOM 1600 C CA . ILE B 1 49 ? 11.962 0.906 37.063 1.00 9.70 49 ILE B CA 1
ATOM 1601 C C . ILE B 1 49 ? 12.962 1.742 36.269 1.00 9.93 49 ILE B C 1
ATOM 1602 O O . ILE B 1 49 ? 12.822 1.929 35.061 1.00 10.37 49 ILE B O 1
ATOM 1607 N N . HIS B 1 50 ? 13.985 2.220 36.971 1.00 9.40 50 HIS B N 1
ATOM 1608 C CA . HIS B 1 50 ? 15.026 3.069 36.363 1.00 9.70 50 HIS B CA 1
ATOM 1609 C C . HIS B 1 50 ? 16.384 2.718 36.882 1.00 9.58 50 HIS B C 1
ATOM 1610 O O . HIS B 1 50 ? 16.506 2.242 38.009 1.00 9.95 50 HIS B O 1
ATOM 1617 N N . ALA B 1 51 ? 17.417 2.915 36.070 1.00 9.58 51 ALA B N 1
ATOM 1618 C CA . ALA B 1 51 ? 18.776 2.683 36.530 1.00 10.04 51 ALA B CA 1
ATOM 1619 C C . ALA B 1 51 ? 19.107 3.604 37.685 1.00 10.46 51 ALA B C 1
ATOM 1620 O O . ALA B 1 51 ? 18.610 4.732 37.755 1.00 10.95 51 ALA B O 1
ATOM 1622 N N . VAL B 1 52 ? 19.970 3.124 38.577 1.00 10.78 52 VAL B N 1
ATOM 1623 C CA . VAL B 1 52 ? 20.658 4.005 39.528 1.00 11.37 52 VAL B CA 1
ATOM 1624 C C . VAL B 1 52 ? 22.118 4.135 39.111 1.00 12.37 52 VAL B C 1
ATOM 1625 O O . VAL B 1 52 ? 22.583 3.408 38.222 1.00 12.82 52 VAL B O 1
ATOM 1629 N N A GLU B 1 53 ? 22.825 5.086 39.718 0.50 12.83 53 GLU B N 1
ATOM 1630 N N B GLU B 1 53 ? 22.824 5.061 39.749 0.50 12.74 53 GLU B N 1
ATOM 1631 C CA A GLU B 1 53 ? 24.260 5.281 39.469 0.50 13.75 53 GLU B CA 1
ATOM 1632 C CA B GLU B 1 53 ? 24.260 5.219 39.538 0.50 13.60 53 GLU B CA 1
ATOM 1633 C C A GLU B 1 53 ? 25.031 3.975 39.697 0.50 13.39 53 GLU B C 1
ATOM 1634 C C B GLU B 1 53 ? 24.994 3.890 39.674 0.50 13.21 53 GLU B C 1
ATOM 1635 O O A GLU B 1 53 ? 24.771 3.244 40.647 0.50 14.06 53 GLU B O 1
ATOM 1636 O O B GLU B 1 53 ? 24.672 3.053 40.526 0.50 13.77 53 GLU B O 1
ATOM 1647 N N . GLY B 1 54 ? 25.973 3.693 38.800 1.00 13.53 54 GLY B N 1
ATOM 1648 C CA . GLY B 1 54 ? 26.775 2.469 38.845 1.00 13.34 54 GLY B CA 1
ATOM 1649 C C . GLY B 1 54 ? 26.232 1.303 38.044 1.00 13.31 54 GLY B C 1
ATOM 1650 O O . GLY B 1 54 ? 26.780 0.200 38.111 1.00 14.31 54 GLY B O 1
ATOM 1651 N N . ASN B 1 55 ? 25.151 1.524 37.292 1.00 12.76 55 ASN B N 1
ATOM 1652 C CA . ASN B 1 55 ? 24.578 0.457 36.486 1.00 12.21 55 ASN B CA 1
ATOM 1653 C C . ASN B 1 55 ? 25.625 -0.070 35.501 1.00 12.28 55 ASN B C 1
ATOM 1654 O O . ASN B 1 55 ? 26.316 0.718 34.845 1.00 13.25 55 ASN B O 1
ATOM 1659 N N . LYS B 1 56 ? 25.709 -1.394 35.417 1.00 13.63 56 LYS B N 1
ATOM 1660 C CA . LYS B 1 56 ? 26.761 -2.053 34.645 1.00 14.86 56 LYS B CA 1
ATOM 1661 C C . LYS B 1 56 ? 26.244 -2.617 33.335 1.00 14.72 56 LYS B C 1
ATOM 1662 O O . LYS B 1 56 ? 26.976 -3.319 32.612 1.00 14.71 56 LYS B O 1
ATOM 1668 N N . ASN B 1 57 ? 24.990 -2.299 33.018 1.00 13.35 57 ASN B N 1
ATOM 1669 C CA . ASN B 1 57 ? 24.369 -2.786 31.793 1.00 13.01 57 ASN B CA 1
ATOM 1670 C C . ASN B 1 57 ? 24.144 -1.732 30.727 1.00 12.50 57 ASN B C 1
ATOM 1671 O O . ASN B 1 57 ? 23.411 -1.982 29.771 1.00 12.73 57 ASN B O 1
ATOM 1676 N N . GLY B 1 58 ? 24.767 -0.567 30.897 1.00 11.93 58 GLY B N 1
ATOM 1677 C CA . GLY B 1 58 ? 24.778 0.495 29.897 1.00 12.02 58 GLY B CA 1
ATOM 1678 C C . GLY B 1 58 ? 23.750 1.585 30.074 1.00 11.83 58 GLY B C 1
ATOM 1679 O O . GLY B 1 58 ? 23.609 2.413 29.199 1.00 12.01 58 GLY B O 1
ATOM 1680 N N . PHE B 1 59 ? 23.062 1.604 31.215 1.00 11.75 59 PHE B N 1
ATOM 1681 C CA . PHE B 1 59 ? 22.055 2.640 31.479 1.00 11.77 59 PHE B CA 1
ATOM 1682 C C . PHE B 1 59 ? 22.543 3.667 32.489 1.00 11.96 59 PHE B C 1
ATOM 1683 O O . PHE B 1 59 ? 23.123 3.315 33.509 1.00 12.99 59 PHE B O 1
ATOM 1691 N N . GLY B 1 60 ? 22.308 4.938 32.201 1.00 12.53 60 GLY B N 1
ATOM 1692 C CA . GLY B 1 60 ? 22.709 6.009 33.124 1.00 12.45 60 GLY B CA 1
ATOM 1693 C C . GLY B 1 60 ? 21.677 6.209 34.214 1.00 12.38 60 GLY B C 1
ATOM 1694 O O . GLY B 1 60 ? 20.510 5.813 34.058 1.00 12.54 60 GLY B O 1
ATOM 1695 N N . ALA B 1 61 ? 22.091 6.805 35.332 1.00 12.79 61 ALA B N 1
ATOM 1696 C CA . ALA B 1 61 ? 21.195 7.036 36.451 1.00 12.80 61 ALA B CA 1
ATOM 1697 C C . ALA B 1 61 ? 19.910 7.721 35.991 1.00 12.76 61 ALA B C 1
ATOM 1698 O O . ALA B 1 61 ? 19.943 8.691 35.233 1.00 13.42 61 ALA B O 1
ATOM 1700 N N . GLY B 1 62 ? 18.776 7.184 36.424 1.00 12.37 62 GLY B N 1
ATOM 1701 C CA . GLY B 1 62 ? 17.484 7.777 36.089 1.00 12.03 62 GLY B CA 1
ATOM 1702 C C . GLY B 1 62 ? 16.848 7.277 34.801 1.00 11.76 62 GLY B C 1
ATOM 1703 O O . GLY B 1 62 ? 15.665 7.523 34.556 1.00 12.46 62 GLY B O 1
ATOM 1704 N N . GLU B 1 63 ? 17.615 6.574 33.970 1.00 11.61 63 GLU B N 1
ATOM 1705 C CA . GLU B 1 63 ? 17.082 6.103 32.703 1.00 10.96 63 GLU B CA 1
ATOM 1706 C C . GLU B 1 63 ? 16.155 4.917 32.865 1.00 9.95 63 GLU B C 1
ATOM 1707 O O . GLU B 1 63 ? 16.408 4.022 33.658 1.00 9.41 63 GLU B O 1
ATOM 1713 N N . TRP B 1 64 ? 15.069 4.930 32.114 1.00 9.38 64 TRP B N 1
ATOM 1714 C CA . TRP B 1 64 ? 14.149 3.809 32.104 1.00 8.76 64 TRP B CA 1
ATOM 1715 C C . TRP B 1 64 ? 14.837 2.538 31.671 1.00 8.79 64 TRP B C 1
ATOM 1716 O O . TRP B 1 64 ? 15.738 2.549 30.827 1.00 9.64 64 TRP B O 1
ATOM 1727 N N . ILE B 1 65 ? 14.456 1.415 32.265 1.00 8.60 65 ILE B N 1
ATOM 1728 C CA . ILE B 1 65 ? 15.005 0.143 31.799 1.00 8.63 65 ILE B CA 1
ATOM 1729 C C . ILE B 1 65 ? 13.968 -0.476 30.855 1.00 8.59 65 ILE B C 1
ATOM 1730 O O . ILE B 1 65 ? 12.901 -0.877 31.299 1.00 8.17 65 ILE B O 1
ATOM 1735 N N . PRO B 1 66 ? 14.276 -0.536 29.543 1.00 8.17 66 PRO B N 1
ATOM 1736 C CA . PRO B 1 66 ? 13.334 -1.039 28.537 1.00 8.15 66 PRO B CA 1
ATOM 1737 C C . PRO B 1 66 ? 13.440 -2.540 28.334 1.00 8.36 66 PRO B C 1
ATOM 1738 O O . PRO B 1 66 ? 14.391 -3.169 28.820 1.00 8.23 66 PRO B O 1
ATOM 1742 N N . TYR B 1 67 ? 12.450 -3.114 27.655 1.00 8.10 67 TYR B N 1
ATOM 1743 C CA . TYR B 1 67 ? 12.466 -4.536 27.231 1.00 8.39 67 TYR B CA 1
ATOM 1744 C C . TYR B 1 67 ? 12.398 -5.528 28.382 1.00 8.43 67 TYR B C 1
ATOM 1745 O O . TYR B 1 67 ? 12.745 -6.698 28.203 1.00 9.06 67 TYR B O 1
ATOM 1754 N N . LEU B 1 68 ? 11.893 -5.099 29.537 1.00 8.39 68 LEU B N 1
ATOM 1755 C CA . LEU B 1 68 ? 11.708 -6.051 30.636 1.00 9.08 68 LEU B CA 1
ATOM 1756 C C . LEU B 1 68 ? 10.445 -6.885 30.418 1.00 9.45 68 LEU B C 1
ATOM 1757 O O . LEU B 1 68 ? 9.529 -6.482 29.701 1.00 10.26 68 LEU B O 1
ATOM 1762 N N . THR B 1 69 ? 10.385 -8.057 31.058 1.00 9.65 69 THR B N 1
ATOM 1763 C CA . THR B 1 69 ? 9.192 -8.884 31.091 1.00 10.14 69 THR B CA 1
ATOM 1764 C C . THR B 1 69 ? 8.817 -8.999 32.561 1.00 9.75 69 THR B C 1
ATOM 1765 O O . THR B 1 69 ? 9.615 -9.440 33.393 1.00 10.20 69 THR B O 1
ATOM 1769 N N . ILE B 1 70 ? 7.596 -8.601 32.873 1.00 9.82 70 ILE B N 1
ATOM 1770 C CA . ILE B 1 70 ? 7.182 -8.481 34.264 1.00 9.99 70 ILE B CA 1
ATOM 1771 C C . ILE B 1 70 ? 5.793 -9.028 34.446 1.00 10.10 70 ILE B C 1
ATOM 1772 O O . ILE B 1 70 ? 4.849 -8.614 33.739 1.00 10.44 70 ILE B O 1
ATOM 1777 N N . SER B 1 71 ? 5.671 -9.952 35.397 1.00 10.44 71 SER B N 1
ATOM 1778 C CA . SER B 1 71 ? 4.368 -10.420 35.854 1.00 11.41 71 SER B CA 1
ATOM 1779 C C . SER B 1 71 ? 4.227 -10.080 37.337 1.00 11.18 71 SER B C 1
ATOM 1780 O O . SER B 1 71 ? 5.195 -9.692 37.983 1.00 11.45 71 SER B O 1
ATOM 1783 N N . TYR B 1 72 ? 3.012 -10.180 37.851 1.00 11.31 72 TYR B N 1
ATOM 1784 C CA . TYR B 1 72 ? 2.772 -9.854 39.249 1.00 11.40 72 TYR B CA 1
ATOM 1785 C C . TYR B 1 72 ? 1.941 -10.926 39.943 1.00 11.51 72 TYR B C 1
ATOM 1786 O O . TYR B 1 72 ? 1.178 -11.644 39.308 1.00 11.97 72 TYR B O 1
ATOM 1795 N N . THR B 1 73 ? 2.091 -10.986 41.263 1.00 11.13 73 THR B N 1
ATOM 1796 C CA . THR B 1 73 ? 1.223 -11.795 42.115 1.00 11.65 73 THR B CA 1
ATOM 1797 C C . THR B 1 73 ? 0.740 -10.870 43.213 1.00 11.36 73 THR B C 1
ATOM 1798 O O . THR B 1 73 ? 1.546 -10.356 43.979 1.00 11.53 73 THR B O 1
ATOM 1802 N N . LEU B 1 74 ? -0.567 -10.646 43.259 1.00 10.98 74 LEU B N 1
ATOM 1803 C CA . LEU B 1 74 ? -1.184 -9.708 44.180 1.00 11.49 74 LEU B CA 1
ATOM 1804 C C . LEU B 1 74 ? -2.000 -10.489 45.193 1.00 11.53 74 LEU B C 1
ATOM 1805 O O . LEU B 1 74 ? -2.785 -11.357 44.825 1.00 11.94 74 LEU B O 1
ATOM 1810 N N . VAL B 1 75 ? -1.811 -10.163 46.466 1.00 11.83 75 VAL B N 1
ATOM 1811 C CA . VAL B 1 75 ? -2.493 -10.882 47.541 1.00 12.37 75 VAL B CA 1
ATOM 1812 C C . VAL B 1 75 ? -3.127 -9.877 48.483 1.00 12.00 75 VAL B C 1
ATOM 1813 O O . VAL B 1 75 ? -2.464 -8.976 48.987 1.00 12.39 75 VAL B O 1
ATOM 1817 N N . ASN B 1 76 ? -4.429 -10.019 48.708 1.00 13.21 76 ASN B N 1
ATOM 1818 C CA . ASN B 1 76 ? -5.082 -9.296 49.777 1.00 13.66 76 ASN B CA 1
ATOM 1819 C C . ASN B 1 76 ? -4.789 -10.110 51.047 1.00 14.00 76 ASN B C 1
ATOM 1820 O O . ASN B 1 76 ? -5.277 -11.240 51.209 1.00 13.83 76 ASN B O 1
ATOM 1825 N N . ASN B 1 77 ? -3.931 -9.568 51.908 1.00 14.34 77 ASN B N 1
ATOM 1826 C CA . ASN B 1 77 ? -3.492 -10.274 53.111 1.00 15.54 77 ASN B CA 1
ATOM 1827 C C . ASN B 1 77 ? -4.598 -10.450 54.145 1.00 15.57 77 ASN B C 1
ATOM 1828 O O . ASN B 1 77 ? -4.511 -11.340 54.998 1.00 16.54 77 ASN B O 1
ATOM 1833 N N . ASP B 1 78 ? -5.627 -9.618 54.078 1.00 15.10 78 ASP B N 1
ATOM 1834 C CA . ASP B 1 78 ? -6.725 -9.711 55.028 1.00 15.22 78 ASP B CA 1
ATOM 1835 C C . ASP B 1 78 ? -7.648 -10.870 54.703 1.00 14.92 78 ASP B C 1
ATOM 1836 O O . ASP B 1 78 ? -8.172 -11.515 55.615 1.00 14.54 78 ASP B O 1
ATOM 1841 N N . THR B 1 79 ? -7.865 -11.125 53.416 1.00 14.80 79 THR B N 1
ATOM 1842 C CA . THR B 1 79 ? -8.842 -12.112 52.989 1.00 14.23 79 THR B CA 1
ATOM 1843 C C . THR B 1 79 ? -8.182 -13.375 52.445 1.00 13.91 79 THR B C 1
ATOM 1844 O O . THR B 1 79 ? -8.811 -14.432 52.382 1.00 14.58 79 THR B O 1
ATOM 1848 N N . GLY B 1 80 ? -6.919 -13.260 52.030 1.00 13.50 80 GLY B N 1
ATOM 1849 C CA . GLY B 1 80 ? -6.233 -14.359 51.380 1.00 14.08 80 GLY B CA 1
ATOM 1850 C C . GLY B 1 80 ? -6.367 -14.384 49.862 1.00 14.46 80 GLY B C 1
ATOM 1851 O O . GLY B 1 80 ? -5.680 -15.167 49.203 1.00 15.62 80 GLY B O 1
ATOM 1852 N N . GLU B 1 81 ? -7.241 -13.544 49.302 1.00 14.54 81 GLU B N 1
ATOM 1853 C CA . GLU B 1 81 ? -7.526 -13.623 47.865 1.00 15.03 81 GLU B CA 1
ATOM 1854 C C . GLU B 1 81 ? -6.284 -13.252 47.039 1.00 14.29 81 GLU B C 1
ATOM 1855 O O . GLU B 1 81 ? -5.573 -12.299 47.366 1.00 13.39 81 GLU B O 1
ATOM 1861 N N . LYS B 1 82 ? -6.039 -14.025 45.988 1.00 14.01 82 LYS B N 1
ATOM 1862 C CA . LYS B 1 82 ? -4.840 -13.881 45.165 1.00 14.71 82 LYS B CA 1
ATOM 1863 C C . LYS B 1 82 ? -5.196 -13.661 43.694 1.00 14.72 82 LYS B C 1
ATOM 1864 O O . LYS B 1 82 ? -6.176 -14.209 43.193 1.00 14.86 82 LYS B O 1
ATOM 1870 N N . GLN B 1 83 ? -4.389 -12.851 43.011 1.00 14.71 83 GLN B N 1
ATOM 1871 C CA . GLN B 1 83 ? -4.566 -12.591 41.585 1.00 15.34 83 GLN B CA 1
ATOM 1872 C C . GLN B 1 83 ? -3.193 -12.550 40.951 1.00 15.10 83 GLN B C 1
ATOM 1873 O O . GLN B 1 83 ? -2.254 -11.994 41.527 1.00 15.15 83 GLN B O 1
ATOM 1879 N N . GLU B 1 84 ? -3.070 -13.161 39.779 1.00 15.45 84 GLU B N 1
ATOM 1880 C CA . GLU B 1 84 ? -1.837 -13.141 39.006 1.00 16.49 84 GLU B CA 1
ATOM 1881 C C . GLU B 1 84 ? -2.126 -12.486 37.667 1.00 15.32 84 GLU B C 1
ATOM 1882 O O . GLU B 1 84 ? -3.250 -12.568 37.153 1.00 15.63 84 GLU B O 1
ATOM 1888 N N . GLY B 1 85 ? -1.123 -11.823 37.102 1.00 13.85 85 GLY B N 1
ATOM 1889 C CA . GLY B 1 85 ? -1.277 -11.219 35.782 1.00 13.88 85 GLY B CA 1
ATOM 1890 C C . GLY B 1 85 ? 0.058 -10.753 35.244 1.00 13.54 85 GLY B C 1
ATOM 1891 O O . GLY B 1 85 ? 1.108 -10.999 35.840 1.00 13.21 85 GLY B O 1
ATOM 1892 N N . THR B 1 86 ? 0.026 -10.140 34.067 1.00 13.61 86 THR B N 1
ATOM 1893 C CA . THR B 1 86 ? 1.232 -9.671 33.405 1.00 13.74 86 THR B CA 1
ATOM 1894 C C . THR B 1 86 ? 1.092 -8.179 33.130 1.00 12.68 86 THR B C 1
ATOM 1895 O O . THR B 1 86 ? -0.013 -7.655 32.977 1.00 14.44 86 THR B O 1
ATOM 1899 N N . PHE B 1 87 ? 2.228 -7.504 33.102 1.00 11.61 87 PHE B N 1
ATOM 1900 C CA . PHE B 1 87 ? 2.284 -6.096 32.682 1.00 10.74 87 PHE B CA 1
ATOM 1901 C C . PHE B 1 87 ? 2.700 -6.016 31.227 1.00 10.91 87 PHE B C 1
ATOM 1902 O O . PHE B 1 87 ? 3.320 -6.930 30.683 1.00 11.40 87 PHE B O 1
ATOM 1910 N N . MET B 1 88 ? 2.333 -4.905 30.610 1.00 10.85 88 MET B N 1
ATOM 1911 C CA . MET B 1 88 ? 2.793 -4.550 29.269 1.00 11.10 88 MET B CA 1
ATOM 1912 C C . MET B 1 88 ? 3.715 -3.341 29.352 1.00 9.74 88 MET B C 1
ATOM 1913 O O . MET B 1 88 ? 3.560 -2.502 30.243 1.00 9.04 88 MET B O 1
ATOM 1918 N N . PRO B 1 89 ? 4.630 -3.193 28.389 1.00 9.40 89 PRO B N 1
ATOM 1919 C CA . PRO B 1 89 ? 5.326 -1.916 28.230 1.00 9.08 89 PRO B CA 1
ATOM 1920 C C . PRO B 1 89 ? 4.357 -0.862 27.705 1.00 8.68 89 PRO B C 1
ATOM 1921 O O . PRO B 1 89 ? 3.529 -1.167 26.841 1.00 8.76 89 PRO B O 1
ATOM 1925 N N . MET B 1 90 ? 4.444 0.336 28.281 1.00 8.37 90 MET B N 1
ATOM 1926 C CA . MET B 1 90 ? 3.482 1.397 27.983 1.00 9.26 90 MET B CA 1
ATOM 1927 C C . MET B 1 90 ? 4.170 2.738 27.991 1.00 8.94 90 MET B C 1
ATOM 1928 O O . MET B 1 90 ? 5.274 2.882 28.493 1.00 8.77 90 MET B O 1
ATOM 1933 N N . VAL B 1 91 ? 3.510 3.730 27.397 1.00 9.34 91 VAL B N 1
ATOM 1934 C CA . VAL B 1 91 ? 3.931 5.112 27.542 1.00 9.03 91 VAL B CA 1
ATOM 1935 C C . VAL B 1 91 ? 2.728 6.005 27.854 1.00 9.03 91 VAL B C 1
ATOM 1936 O O . VAL B 1 91 ? 1.672 5.887 27.217 1.00 9.59 91 VAL B O 1
ATOM 1940 N N . ALA B 1 92 ? 2.897 6.851 28.867 1.00 8.75 92 ALA B N 1
ATOM 1941 C CA . ALA B 1 92 ? 1.874 7.831 29.268 1.00 9.43 92 ALA B CA 1
ATOM 1942 C C . ALA B 1 92 ? 2.509 9.210 29.229 1.00 9.71 92 ALA B C 1
ATOM 1943 O O . ALA B 1 92 ? 3.672 9.377 28.825 1.00 9.99 92 ALA B O 1
ATOM 1945 N N . SER B 1 93 ? 1.766 10.218 29.672 1.00 10.37 93 SER B N 1
ATOM 1946 C CA . SER B 1 93 ? 2.270 11.590 29.544 1.00 11.16 93 SER B CA 1
ATOM 1947 C C . SER B 1 93 ? 3.531 11.880 30.352 1.00 11.53 93 SER B C 1
ATOM 1948 O O . SER B 1 93 ? 4.277 12.786 30.013 1.00 12.42 93 SER B O 1
ATOM 1951 N N . ASP B 1 94 ? 3.767 11.100 31.408 1.00 11.53 94 ASP B N 1
ATOM 1952 C CA . ASP B 1 94 ? 5.000 11.240 32.187 1.00 11.76 94 ASP B CA 1
ATOM 1953 C C . ASP B 1 94 ? 6.078 10.222 31.836 1.00 11.42 94 ASP B C 1
ATOM 1954 O O . ASP B 1 94 ? 7.044 10.081 32.571 1.00 13.04 94 ASP B O 1
ATOM 1959 N N . GLY B 1 95 ? 5.921 9.528 30.716 1.00 10.19 95 GLY B N 1
ATOM 1960 C CA . GLY B 1 95 ? 6.998 8.699 30.199 1.00 9.63 95 GLY B CA 1
ATOM 1961 C C . GLY B 1 95 ? 6.657 7.223 30.197 1.00 8.84 95 GLY B C 1
ATOM 1962 O O . GLY B 1 95 ? 5.530 6.805 30.493 1.00 8.58 95 GLY B O 1
ATOM 1963 N N . PRO B 1 96 ? 7.637 6.396 29.826 1.00 8.61 96 PRO B N 1
ATOM 1964 C CA . PRO B 1 96 ? 7.351 4.958 29.712 1.00 8.47 96 PRO B CA 1
ATOM 1965 C C . PRO B 1 96 ? 7.300 4.258 31.062 1.00 8.48 96 PRO B C 1
ATOM 1966 O O . PRO B 1 96 ? 7.923 4.710 32.023 1.00 9.16 96 PRO B O 1
ATOM 1970 N N . HIS B 1 97 ? 6.565 3.154 31.119 1.00 7.92 97 HIS B N 1
ATOM 1971 C CA . HIS B 1 97 ? 6.489 2.323 32.338 1.00 7.77 97 HIS B CA 1
ATOM 1972 C C . HIS B 1 97 ? 6.033 0.945 31.949 1.00 7.58 97 HIS B C 1
ATOM 1973 O O . HIS B 1 97 ? 5.865 0.653 30.755 1.00 8.00 97 HIS B O 1
ATOM 1980 N N . TYR B 1 98 ? 5.876 0.065 32.947 1.00 7.30 98 TYR B N 1
ATOM 1981 C CA . TYR B 1 98 ? 5.192 -1.217 32.726 1.00 7.39 98 TYR B CA 1
ATOM 1982 C C . TYR B 1 98 ? 3.925 -1.238 33.553 1.00 7.49 98 TYR B C 1
ATOM 1983 O O . TYR B 1 98 ? 3.939 -0.793 34.692 1.00 7.73 98 TYR B O 1
ATOM 1992 N N . GLY B 1 99 ? 2.825 -1.742 33.007 1.00 7.90 99 GLY B N 1
ATOM 1993 C CA . GLY B 1 99 ? 1.603 -1.732 33.799 1.00 8.63 99 GLY B CA 1
ATOM 1994 C C . GLY B 1 99 ? 0.441 -2.459 33.194 1.00 8.36 99 GLY B C 1
ATOM 1995 O O . GLY B 1 99 ? 0.569 -3.085 32.150 1.00 8.97 99 GLY B O 1
ATOM 1996 N N . ALA B 1 100 ? -0.685 -2.401 33.905 1.00 8.98 100 ALA B N 1
ATOM 1997 C CA . ALA B 1 100 ? -1.942 -3.045 33.470 1.00 9.50 100 ALA B CA 1
ATOM 1998 C C . ALA B 1 100 ? -3.084 -2.527 34.312 1.00 9.89 100 ALA B C 1
ATOM 1999 O O . ALA B 1 100 ? -2.930 -2.301 35.511 1.00 9.86 100 ALA B O 1
ATOM 2001 N N . ASN B 1 101 ? -4.245 -2.332 33.689 1.00 9.97 101 ASN B N 1
ATOM 2002 C CA . ASN B 1 101 ? -5.484 -2.156 34.452 1.00 10.71 101 ASN B CA 1
ATOM 2003 C C . ASN B 1 101 ? -5.790 -3.464 35.169 1.00 11.07 101 ASN B C 1
ATOM 2004 O O . ASN B 1 101 ? -5.698 -4.545 34.579 1.00 11.59 101 ASN B O 1
ATOM 2009 N N . ILE B 1 102 ? -6.178 -3.343 36.428 1.00 11.79 102 ILE B N 1
ATOM 2010 C CA . ILE B 1 102 ? -6.563 -4.509 37.197 1.00 12.66 102 ILE B CA 1
ATOM 2011 C C . ILE B 1 102 ? -7.777 -4.221 38.078 1.00 13.17 102 ILE B C 1
ATOM 2012 O O . ILE B 1 102 ? -8.037 -3.085 38.479 1.00 12.74 102 ILE B O 1
ATOM 2017 N N . LYS B 1 103 ? -8.514 -5.286 38.368 1.00 14.96 103 LYS B N 1
ATOM 2018 C CA . LYS B 1 103 ? -9.564 -5.215 39.358 1.00 16.88 103 LYS B CA 1
ATOM 2019 C C . LYS B 1 103 ? -8.930 -5.608 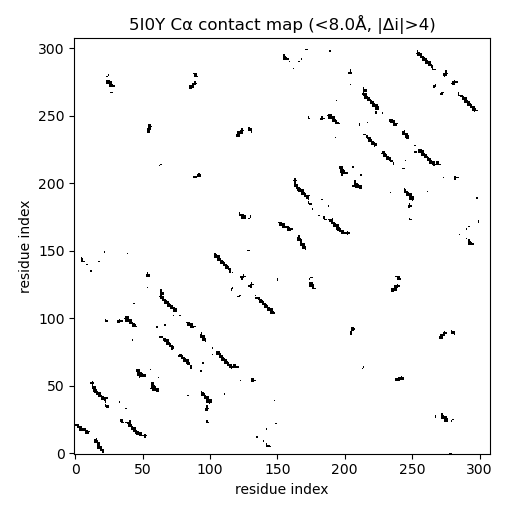40.677 1.00 16.46 103 LYS B C 1
ATOM 2020 O O . LYS B 1 103 ? -8.295 -6.652 40.766 1.00 18.98 103 LYS B O 1
ATOM 2026 N N . MET B 1 104 ? -9.071 -4.747 41.676 1.00 15.42 104 MET B N 1
ATOM 2027 C CA . MET B 1 104 ? -8.594 -5.045 43.027 1.00 15.59 104 MET B CA 1
ATOM 2028 C C . MET B 1 104 ? -9.534 -6.029 43.735 1.00 16.29 104 MET B C 1
ATOM 2029 O O . MET B 1 104 ? -10.561 -6.429 43.193 1.00 16.54 104 MET B O 1
ATOM 2034 N N A MET B 1 105 ? -9.167 -6.404 44.955 0.50 15.82 105 MET B N 1
ATOM 2035 N N B MET B 1 105 ? -9.151 -6.454 44.938 0.50 16.98 105 MET B N 1
ATOM 2036 C CA A MET B 1 105 ? -9.896 -7.417 45.701 0.50 15.61 105 MET B CA 1
ATOM 2037 C CA B MET B 1 105 ? -9.927 -7.440 45.698 0.50 17.47 105 MET B CA 1
ATOM 2038 C C A MET B 1 105 ? -10.362 -6.845 47.039 0.50 16.10 105 MET B C 1
ATOM 2039 C C B MET B 1 105 ? -10.416 -6.865 47.026 0.50 17.31 105 MET B C 1
ATOM 2040 O O A MET B 1 105 ? -10.222 -7.476 48.095 0.50 16.39 105 MET B O 1
ATOM 2041 O O B MET B 1 105 ? -10.341 -7.525 48.071 0.50 17.62 105 MET B O 1
ATOM 2050 N N . GLY B 1 106 ? -10.903 -5.631 46.982 1.00 16.70 106 GLY B N 1
ATOM 2051 C CA . GLY B 1 106 ? -11.430 -4.952 48.164 1.00 17.79 106 GLY B CA 1
ATOM 2052 C C . GLY B 1 106 ? -10.423 -4.089 48.883 1.00 18.74 106 GLY B C 1
ATOM 2053 O O . GLY B 1 106 ? -9.216 -4.242 48.685 1.00 17.47 106 GLY B O 1
ATOM 2054 N N . VAL B 1 107 ? -10.918 -3.167 49.704 1.00 20.01 107 VAL B N 1
ATOM 2055 C CA . VAL B 1 107 ? -10.067 -2.357 50.572 1.00 21.63 107 VAL B CA 1
ATOM 2056 C C . VAL B 1 107 ? -9.375 -3.278 51.575 1.00 21.89 107 VAL B C 1
ATOM 2057 O O . VAL B 1 107 ? -9.980 -4.247 52.042 1.00 22.36 107 VAL B O 1
ATOM 2061 N N . GLY B 1 108 ? -8.104 -3.006 51.869 1.00 20.64 108 GLY B N 1
ATOM 2062 C CA . GLY B 1 108 ? -7.338 -3.842 52.789 1.00 19.29 108 GLY B CA 1
ATOM 2063 C C . GLY B 1 108 ? -5.829 -3.766 52.659 1.00 17.50 108 GLY B C 1
ATOM 2064 O O . GLY B 1 108 ? -5.297 -2.949 51.905 1.00 17.96 108 GLY B O 1
ATOM 2065 N N . ASN B 1 109 ? -5.154 -4.621 53.423 1.00 16.63 109 ASN B N 1
ATOM 2066 C CA . ASN B 1 109 ? -3.710 -4.759 53.393 1.00 15.56 109 ASN B CA 1
ATOM 2067 C C . ASN B 1 109 ? -3.313 -5.712 52.279 1.00 14.78 109 ASN B C 1
ATOM 2068 O O . ASN B 1 109 ? -3.833 -6.829 52.198 1.00 15.58 109 ASN B O 1
ATOM 2073 N N . TYR B 1 110 ? -2.414 -5.267 51.409 1.00 12.73 110 TYR B N 1
ATOM 2074 C CA . TYR B 1 110 ? -1.964 -6.071 50.283 1.00 12.60 110 TYR B CA 1
ATOM 2075 C C . TYR B 1 110 ? -0.459 -6.344 50.249 1.00 12.49 110 TYR B C 1
ATOM 2076 O O . TYR B 1 110 ? 0.343 -5.561 50.766 1.00 13.37 110 TYR B O 1
ATOM 2085 N N A LYS B 1 111 ? -0.113 -7.471 49.634 0.50 12.30 111 LYS B N 1
ATOM 2086 N N B LYS B 1 111 ? -0.074 -7.446 49.618 0.50 12.38 111 LYS B N 1
ATOM 2087 C CA A LYS B 1 111 ? 1.243 -7.765 49.205 0.50 12.95 111 LYS B CA 1
ATOM 2088 C CA B LYS B 1 111 ? 1.321 -7.644 49.234 0.50 13.05 111 LYS B CA 1
ATOM 2089 C C A LYS B 1 111 ? 1.198 -7.802 47.686 0.50 12.17 111 LYS B C 1
ATOM 2090 C C B LYS B 1 111 ? 1.335 -7.941 47.745 0.50 12.37 111 LYS B C 1
ATOM 2091 O O A LYS B 1 111 ? 0.216 -8.273 47.112 0.50 11.52 111 LYS B O 1
ATOM 2092 O O B LYS B 1 111 ? 0.522 -8.724 47.249 0.50 12.41 111 LYS B O 1
ATOM 2103 N N . VAL B 1 112 ? 2.225 -7.265 47.028 1.00 12.08 112 VAL B N 1
ATOM 2104 C CA . VAL B 1 112 ? 2.399 -7.509 45.598 1.00 11.72 112 VAL B CA 1
ATOM 2105 C C . VAL B 1 112 ? 3.853 -7.865 45.328 1.00 11.26 112 VAL B C 1
ATOM 2106 O O . VAL B 1 112 ? 4.771 -7.242 45.877 1.00 11.42 112 VAL B O 1
ATOM 2110 N N . THR B 1 113 ? 4.027 -8.894 44.506 1.00 10.87 113 THR B N 1
ATOM 2111 C CA . THR B 1 113 ? 5.345 -9.309 44.059 1.00 10.74 113 THR B CA 1
ATOM 2112 C C . THR B 1 113 ? 5.423 -9.148 42.543 1.00 10.36 113 THR B C 1
ATOM 2113 O O . THR B 1 113 ? 4.540 -9.588 41.818 1.00 9.84 113 THR B O 1
ATOM 2117 N N . TYR B 1 114 ? 6.486 -8.489 42.096 1.00 10.08 114 TYR B N 1
ATOM 2118 C CA . TYR B 1 114 ? 6.790 -8.391 40.674 1.00 10.00 114 TYR B CA 1
ATOM 2119 C C . TYR B 1 114 ? 7.863 -9.404 40.327 1.00 10.50 114 TYR B C 1
ATOM 2120 O O . TYR B 1 114 ? 8.877 -9.476 41.002 1.00 10.71 114 TYR B O 1
ATOM 2129 N N . HIS B 1 115 ? 7.618 -10.176 39.271 1.00 10.41 115 HIS B N 1
ATOM 2130 C CA . HIS B 1 115 ? 8.554 -11.196 38.758 1.00 10.75 115 HIS B CA 1
ATOM 2131 C C . HIS B 1 115 ? 9.200 -10.651 37.523 1.00 10.65 115 HIS B C 1
ATOM 2132 O O . HIS B 1 115 ? 8.515 -10.455 36.515 1.00 10.39 115 HIS B O 1
ATOM 2139 N N . ILE B 1 116 ? 10.500 -10.355 37.601 1.00 10.36 116 ILE B N 1
ATOM 2140 C CA . ILE B 1 116 ? 11.186 -9.578 36.557 1.00 10.84 116 ILE B CA 1
ATOM 2141 C C . ILE B 1 116 ? 12.224 -10.407 35.806 1.00 10.90 116 ILE B C 1
ATOM 2142 O O . ILE B 1 116 ? 13.061 -11.087 36.412 1.00 11.44 116 ILE B O 1
ATOM 2147 N N . GLU B 1 117 ? 12.174 -10.331 34.480 1.00 11.00 117 GLU B N 1
ATOM 2148 C CA . GLU B 1 117 ? 13.158 -10.989 33.626 1.00 11.26 117 GLU B CA 1
ATOM 2149 C C . GLU B 1 117 ? 13.875 -9.928 32.800 1.00 10.70 117 GLU B C 1
ATOM 2150 O O . GLU B 1 117 ? 13.262 -8.924 32.426 1.00 10.20 117 GLU B O 1
ATOM 2156 N N . PRO B 1 118 ? 15.173 -10.130 32.526 1.00 10.27 118 PRO B N 1
ATOM 2157 C CA . PRO B 1 118 ? 15.999 -9.096 31.912 1.00 9.97 118 PRO B CA 1
ATOM 2158 C C . PRO B 1 118 ? 15.694 -8.866 30.426 1.00 9.94 118 PRO B C 1
ATOM 2159 O O . PRO B 1 118 ? 14.998 -9.662 29.795 1.00 9.87 118 PRO B O 1
ATOM 2163 N N . PRO B 1 119 ? 16.236 -7.774 29.878 1.00 9.91 119 PRO B N 1
ATOM 2164 C CA . PRO B 1 119 ? 15.920 -7.356 28.510 1.00 10.10 119 PRO B CA 1
ATOM 2165 C C . PRO B 1 119 ? 16.259 -8.375 27.424 1.00 10.47 119 PRO B C 1
ATOM 2166 O O . PRO B 1 119 ? 15.665 -8.324 26.348 1.00 9.92 119 PRO B O 1
ATOM 2170 N N . SER B 1 120 ? 17.176 -9.302 27.703 1.00 10.86 120 SER B N 1
ATOM 2171 C CA . SER B 1 120 ? 17.462 -10.364 26.746 1.00 12.02 120 SER B CA 1
ATOM 2172 C C . SER B 1 120 ? 16.203 -11.139 26.362 1.00 12.16 120 SER B C 1
ATOM 2173 O O . SER B 1 120 ? 16.055 -11.573 25.218 1.00 13.89 120 SER B O 1
ATOM 2176 N N . LYS B 1 121 ? 15.277 -11.331 27.291 1.00 12.51 121 LYS B N 1
ATOM 2177 C CA . LYS B 1 121 ? 14.132 -12.178 26.989 1.00 13.10 121 LYS B CA 1
ATOM 2178 C C . LYS B 1 121 ? 13.222 -11.586 25.901 1.00 13.42 121 LYS B C 1
ATOM 2179 O O . LYS B 1 121 ? 12.710 -12.306 25.028 1.00 14.85 121 LYS B O 1
ATOM 2185 N N . ALA B 1 122 ? 13.034 -10.275 25.944 1.00 13.28 122 ALA B N 1
ATOM 2186 C CA . ALA B 1 122 ? 12.125 -9.592 25.026 1.00 13.03 122 ALA B CA 1
ATOM 2187 C C . ALA B 1 122 ? 12.836 -9.081 23.784 1.00 13.54 122 ALA B C 1
ATOM 2188 O O . ALA B 1 122 ? 12.227 -8.381 22.974 1.00 13.98 122 ALA B O 1
ATOM 2190 N N . GLY B 1 123 ? 14.116 -9.411 23.625 1.00 12.74 123 GLY B N 1
ATOM 2191 C CA . GLY B 1 123 ? 14.790 -9.160 22.351 1.00 13.54 123 GLY B CA 1
ATOM 2192 C C . GLY B 1 123 ? 15.787 -8.016 22.282 1.00 12.64 123 GLY B C 1
ATOM 2193 O O . GLY B 1 123 ? 16.193 -7.615 21.181 1.00 13.94 123 GLY B O 1
ATOM 2194 N N . MET B 1 124 ? 16.193 -7.476 23.427 1.00 11.91 124 MET B N 1
ATOM 2195 C CA . MET B 1 124 ? 17.270 -6.499 23.434 1.00 11.66 124 MET B CA 1
ATOM 2196 C C . MET B 1 124 ? 18.591 -7.250 23.543 1.00 12.13 124 MET B C 1
ATOM 2197 O O . MET B 1 124 ? 18.713 -8.175 24.353 1.00 13.93 124 MET B O 1
ATOM 2202 N N . HIS B 1 125 ? 19.553 -6.848 22.723 1.00 11.79 125 HIS B N 1
ATOM 2203 C CA . HIS B 1 125 ? 20.864 -7.515 22.634 1.00 12.06 125 HIS B CA 1
ATOM 2204 C C . HIS B 1 125 ? 21.975 -6.652 23.123 1.00 12.57 125 HIS B C 1
ATOM 2205 O O . HIS B 1 125 ? 22.290 -5.631 22.507 1.00 12.68 125 HIS B O 1
ATOM 2212 N N . ARG B 1 126 ? 22.637 -7.070 24.202 1.00 12.05 126 ARG B N 1
ATOM 2213 C CA . ARG B 1 126 ? 23.776 -6.305 24.718 1.00 12.67 126 ARG B CA 1
ATOM 2214 C C . ARG B 1 126 ? 25.045 -6.566 23.903 1.00 12.05 126 ARG B C 1
ATOM 2215 O O . ARG B 1 126 ? 25.298 -7.707 23.474 1.00 12.52 126 ARG B O 1
ATOM 2223 N N . HIS B 1 127 ? 25.829 -5.509 23.714 1.00 11.15 127 HIS B N 1
ATOM 2224 C CA . HIS B 1 127 ? 27.219 -5.644 23.262 1.00 11.00 127 HIS B CA 1
ATOM 2225 C C . HIS B 1 127 ? 28.049 -6.319 24.326 1.00 11.41 127 HIS B C 1
ATOM 2226 O O . HIS B 1 127 ? 27.887 -6.048 25.507 1.00 11.86 127 HIS B O 1
ATOM 2233 N N . THR B 1 128 ? 28.956 -7.198 23.906 1.00 11.80 128 THR B N 1
ATOM 2234 C CA . THR B 1 128 ? 29.734 -7.996 24.863 1.00 12.89 128 THR B CA 1
ATOM 2235 C C . THR B 1 128 ? 31.248 -7.854 24.704 1.00 13.85 128 THR B C 1
ATOM 2236 O O . THR B 1 128 ? 31.979 -8.493 25.458 1.00 15.67 128 THR B O 1
ATOM 2240 N N . ASP B 1 129 ? 31.726 -7.076 23.739 1.00 14.61 129 ASP B N 1
ATOM 2241 C CA . ASP B 1 129 ? 33.175 -6.998 23.505 1.00 14.69 129 ASP B CA 1
ATOM 2242 C C . ASP B 1 129 ? 33.885 -5.977 24.377 1.00 15.43 129 ASP B C 1
ATOM 2243 O O . ASP B 1 129 ? 33.258 -5.197 25.084 1.00 15.24 129 ASP B O 1
ATOM 2248 N N . SER B 1 130 ? 35.214 -5.976 24.346 1.00 14.28 130 SER B N 1
ATOM 2249 C CA . SER B 1 130 ? 35.963 -5.073 25.211 1.00 14.79 130 SER B CA 1
ATOM 2250 C C . SER B 1 130 ? 35.764 -3.610 24.857 1.00 14.60 130 SER B C 1
ATOM 2251 O O . SER B 1 130 ? 35.759 -2.751 25.737 1.00 16.32 130 SER B O 1
ATOM 2254 N N . GLU B 1 131 ? 35.591 -3.318 23.564 1.00 14.55 131 GLU B N 1
ATOM 2255 C CA . GLU B 1 131 ? 35.531 -1.934 23.109 1.00 15.02 131 GLU B CA 1
ATOM 2256 C C . GLU B 1 131 ? 34.197 -1.269 23.429 1.00 13.45 131 GLU B C 1
ATOM 2257 O O . GLU B 1 131 ? 34.170 -0.110 23.832 1.00 13.78 131 GLU B O 1
ATOM 2263 N N . THR B 1 132 ? 33.108 -2.013 23.269 1.00 13.10 132 THR B N 1
ATOM 2264 C CA . THR B 1 132 ? 31.771 -1.417 23.345 1.00 12.79 132 THR B CA 1
ATOM 2265 C C . THR B 1 132 ? 30.834 -2.121 24.317 1.00 12.48 132 THR B C 1
ATOM 2266 O O . THR B 1 132 ? 29.713 -1.637 24.559 1.00 12.91 132 THR B O 1
ATOM 2270 N N . GLY B 1 133 ? 31.275 -3.227 24.909 1.00 11.91 133 GLY B N 1
ATOM 2271 C CA . GLY B 1 133 ? 30.385 -4.078 25.663 1.00 11.24 133 GLY B CA 1
ATOM 2272 C C . GLY B 1 133 ? 30.028 -3.580 27.042 1.00 10.43 133 GLY B C 1
ATOM 2273 O O . GLY B 1 133 ? 30.620 -2.644 27.576 1.00 10.40 133 GLY B O 1
ATOM 2274 N N . VAL B 1 134 ? 29.024 -4.246 27.607 1.00 10.85 134 VAL B N 1
ATOM 2275 C CA . VAL B 1 134 ? 28.571 -4.003 28.970 1.00 11.15 134 VAL B CA 1
ATOM 2276 C C . VAL B 1 134 ? 28.574 -5.308 29.755 1.00 11.58 134 VAL B C 1
ATOM 2277 O O . VAL B 1 134 ? 28.780 -6.400 29.190 1.00 11.55 134 VAL B O 1
ATOM 2281 N N . GLY B 1 135 ? 28.332 -5.186 31.056 1.00 11.84 135 GLY B N 1
ATOM 2282 C CA . GLY B 1 135 ? 28.190 -6.343 31.917 1.00 11.95 135 GLY B CA 1
ATOM 2283 C C . GLY B 1 135 ? 27.044 -7.273 31.552 1.00 12.46 135 GLY B C 1
ATOM 2284 O O . GLY B 1 135 ? 26.078 -6.890 30.865 1.00 12.11 135 GLY B O 1
ATOM 2285 N N . ARG B 1 136 ? 27.137 -8.517 32.010 1.00 12.61 136 ARG B N 1
ATOM 2286 C CA . ARG B 1 136 ? 26.117 -9.525 31.768 1.00 13.22 136 ARG B CA 1
ATOM 2287 C C . ARG B 1 136 ? 24.817 -9.149 32.443 1.00 12.31 136 ARG B C 1
ATOM 2288 O O . ARG B 1 136 ? 24.805 -8.413 33.433 1.00 12.37 136 ARG B O 1
ATOM 2296 N N . TRP B 1 137 ? 23.723 -9.673 31.910 1.00 12.36 137 TRP B N 1
ATOM 2297 C CA . TRP B 1 137 ? 22.453 -9.460 32.599 1.00 12.49 137 TRP B CA 1
ATOM 2298 C C . TRP B 1 137 ? 22.410 -10.187 33.895 1.00 12.52 137 TRP B C 1
ATOM 2299 O O . TRP B 1 137 ? 22.948 -11.290 34.027 1.00 13.13 137 TRP B O 1
ATOM 2310 N N . TRP B 1 138 ? 21.739 -9.570 34.857 1.00 12.13 138 TRP B N 1
ATOM 2311 C CA . TRP B 1 138 ? 21.306 -10.249 36.066 1.00 12.10 138 TRP B CA 1
ATOM 2312 C C . TRP B 1 138 ? 20.305 -11.331 35.761 1.00 12.65 138 TRP B C 1
ATOM 2313 O O . TRP B 1 138 ? 19.693 -11.341 34.689 1.00 12.51 138 TRP B O 1
ATOM 2324 N N . LYS B 1 139 ? 20.155 -12.270 36.694 1.00 13.03 139 LYS B N 1
ATOM 2325 C CA . LYS B 1 139 ? 19.183 -13.353 36.548 1.00 13.74 139 LYS B CA 1
ATOM 2326 C C . LYS B 1 139 ? 17.799 -12.872 36.964 1.00 12.90 139 LYS B C 1
ATOM 2327 O O . LYS B 1 139 ? 17.688 -11.906 37.729 1.00 12.72 139 LYS B O 1
ATOM 2333 N N . PRO B 1 140 ? 16.741 -13.545 36.470 1.00 12.58 140 PRO B N 1
ATOM 2334 C CA . PRO B 1 140 ? 15.382 -13.174 36.871 1.00 12.58 140 PRO B CA 1
ATOM 2335 C C . PRO B 1 140 ? 15.248 -13.109 38.401 1.00 12.45 140 PRO B C 1
ATOM 2336 O O . PRO B 1 140 ? 15.890 -13.881 39.132 1.00 12.40 140 PRO B O 1
ATOM 2340 N N . PHE B 1 141 ? 14.441 -12.180 38.887 1.00 11.53 141 PHE B N 1
ATOM 2341 C CA . PHE B 1 141 ? 14.294 -11.986 40.323 1.00 12.10 141 PHE B CA 1
ATOM 2342 C C . PHE B 1 141 ? 12.929 -11.414 40.639 1.00 11.97 141 PHE B C 1
ATOM 2343 O O . PHE B 1 141 ? 12.236 -10.836 39.760 1.00 11.38 141 PHE B O 1
ATOM 2351 N N . ASP B 1 142 ? 12.563 -11.541 41.909 1.00 12.48 142 ASP B N 1
ATOM 2352 C CA . ASP B 1 142 ? 11.357 -10.953 42.457 1.00 13.04 142 ASP B CA 1
ATOM 2353 C C . ASP B 1 142 ? 11.655 -9.723 43.298 1.00 13.14 142 ASP B C 1
ATOM 2354 O O . ASP B 1 142 ? 12.703 -9.619 43.936 1.00 13.90 142 ASP B O 1
ATOM 2359 N N A VAL B 1 143 ? 10.690 -8.819 43.320 0.50 13.07 143 VAL B N 1
ATOM 2360 N N B VAL B 1 143 ? 10.741 -8.755 43.263 0.50 12.87 143 VAL B N 1
ATOM 2361 C CA A VAL B 1 143 ? 10.677 -7.737 44.282 0.50 12.87 143 VAL B CA 1
ATOM 2362 C CA B VAL B 1 143 ? 10.674 -7.691 44.278 0.50 12.58 143 VAL B CA 1
ATOM 2363 C C A VAL B 1 143 ? 9.276 -7.624 44.869 0.50 12.53 143 VAL B C 1
ATOM 2364 C C B VAL B 1 143 ? 9.282 -7.700 44.884 0.50 12.35 143 VAL B C 1
ATOM 2365 O O A VAL B 1 143 ? 8.281 -7.767 44.149 0.50 11.97 143 VAL B O 1
ATOM 2366 O O B VAL B 1 143 ? 8.303 -7.984 44.186 0.50 11.66 143 VAL B O 1
ATOM 2373 N N . SER B 1 144 ? 9.199 -7.429 46.185 1.00 12.22 144 SER B N 1
ATOM 2374 C CA . SER B 1 144 ? 7.901 -7.362 46.873 1.00 12.26 144 SER B CA 1
ATOM 2375 C C . SER B 1 144 ? 7.619 -6.049 47.576 1.00 12.40 144 SER B C 1
ATOM 2376 O O . SER B 1 144 ? 8.548 -5.325 47.985 1.00 13.23 144 SER B O 1
ATOM 2379 N N . TYR B 1 145 ? 6.322 -5.770 47.722 1.00 11.84 145 TYR B N 1
ATOM 2380 C CA . TYR B 1 145 ? 5.828 -4.496 48.258 1.00 11.91 145 TYR B CA 1
ATOM 2381 C C . TYR B 1 145 ? 4.641 -4.786 49.141 1.00 12.76 145 TYR B C 1
ATOM 2382 O O . TYR B 1 145 ? 3.859 -5.679 48.831 1.00 13.10 145 TYR B O 1
ATOM 2391 N N . GLU B 1 146 ? 4.503 -4.024 50.219 1.00 12.68 146 GLU B N 1
ATOM 2392 C CA . GLU B 1 146 ? 3.336 -4.108 51.097 1.00 14.47 146 GLU B CA 1
ATOM 2393 C C . GLU B 1 146 ? 2.691 -2.739 51.178 1.00 13.87 146 GLU B C 1
ATOM 2394 O O . GLU B 1 146 ? 3.362 -1.730 51.328 1.00 14.75 146 GLU B O 1
ATOM 2400 N N . PHE B 1 147 ? 1.376 -2.703 51.043 1.00 14.12 147 PHE B N 1
ATOM 2401 C CA . PHE B 1 147 ? 0.671 -1.437 51.017 1.00 14.02 147 PHE B CA 1
ATOM 2402 C C . PHE B 1 147 ? -0.758 -1.600 51.489 1.00 15.10 147 PHE B C 1
ATOM 2403 O O . PHE B 1 147 ? -1.326 -2.686 51.391 1.00 15.27 147 PHE B O 1
ATOM 2411 N N . LYS B 1 148 ? -1.317 -0.501 51.983 1.00 16.30 148 LYS B N 1
ATOM 2412 C CA . LYS B 1 148 ? -2.726 -0.444 52.329 1.00 18.76 148 LYS B CA 1
ATOM 2413 C C . LYS B 1 148 ? -3.499 0.180 51.171 1.00 19.57 148 LYS B C 1
ATOM 2414 O O . LYS B 1 148 ? -3.213 1.299 50.740 1.00 22.18 148 LYS B O 1
ATOM 2420 N N . TYR B 1 149 ? -4.454 -0.568 50.643 1.00 18.55 149 TYR B N 1
ATOM 2421 C CA . TYR B 1 149 ? -5.315 -0.084 49.574 1.00 18.41 149 TYR B CA 1
ATOM 2422 C C . TYR B 1 149 ? -6.678 0.312 50.135 1.00 19.04 149 TYR B C 1
ATOM 2423 O O . TYR B 1 149 ? -7.360 -0.512 50.744 1.00 19.68 149 TYR B O 1
ATOM 2432 N N . VAL B 1 150 ? -7.067 1.567 49.922 1.00 19.80 150 VAL B N 1
ATOM 2433 C CA . VAL B 1 150 ? -8.344 2.079 50.429 1.00 21.00 150 VAL B CA 1
ATOM 2434 C C . VAL B 1 150 ? -9.273 2.509 49.299 1.00 21.66 150 VAL B C 1
ATOM 2435 O O . VAL B 1 150 ? -10.449 2.808 49.516 1.00 23.90 150 VAL B O 1
ATOM 2439 N N . GLY B 1 151 ? -8.736 2.492 48.083 1.00 20.89 151 GLY B N 1
ATOM 2440 C CA . GLY B 1 151 ? -9.435 3.004 46.928 1.00 20.67 151 GLY B CA 1
ATOM 2441 C C . GLY B 1 151 ? -8.844 4.335 46.516 1.00 20.40 151 GLY B C 1
ATOM 2442 O O . GLY B 1 151 ? -7.847 4.809 47.085 1.00 20.89 151 GLY B O 1
ATOM 2443 N N . LEU B 1 152 ? -9.465 4.946 45.522 1.00 20.99 152 LEU B N 1
ATOM 2444 C CA . LEU B 1 152 ? -8.972 6.205 44.983 1.00 21.84 152 LEU B CA 1
ATOM 2445 C C . LEU B 1 152 ? -9.957 7.315 45.295 1.00 23.16 152 LEU B C 1
ATOM 2446 O O . LEU B 1 152 ? -11.087 7.047 45.710 1.00 23.28 152 LEU B O 1
ATOM 2451 N N . ASN B 1 153 ? -9.527 8.556 45.094 1.00 23.95 153 ASN B N 1
ATOM 2452 C CA . ASN B 1 153 ? -10.382 9.709 45.366 1.00 26.78 153 ASN B CA 1
ATOM 2453 C C . ASN B 1 153 ? -11.580 9.829 44.441 1.00 28.53 153 ASN B C 1
ATOM 2454 O O . ASN B 1 153 ? -11.490 9.555 43.240 1.00 28.80 153 ASN B O 1
ATOM 2459 N N . SER B 1 154 ? -12.691 10.253 45.033 1.00 30.44 154 SER B N 1
ATOM 2460 C CA . SER B 1 154 ? -13.921 10.559 44.320 1.00 31.07 154 SER B CA 1
ATOM 2461 C C . SER B 1 154 ? -14.352 11.973 44.695 1.00 32.22 154 SER B C 1
ATOM 2462 O O . SER B 1 154 ? -13.910 12.513 45.713 1.00 33.16 154 SER B O 1
ATOM 2465 N N . SER B 1 155 ? -15.205 12.576 43.870 1.00 31.48 155 SER B N 1
ATOM 2466 C CA . SER B 1 155 ? -15.851 13.834 44.239 1.00 30.91 155 SER B CA 1
ATOM 2467 C C . SER B 1 155 ? -16.917 13.584 45.304 1.00 30.62 155 SER B C 1
ATOM 2468 O O . SER B 1 155 ? -17.343 14.508 46.002 1.00 32.10 155 SER B O 1
ATOM 2471 N N . GLY B 1 156 ? -17.329 12.322 45.415 1.00 28.68 156 GLY B N 1
ATOM 2472 C CA . GLY B 1 156 ? -18.360 11.888 46.345 1.00 26.52 156 GLY B CA 1
ATOM 2473 C C . GLY B 1 156 ? -18.937 10.584 45.830 1.00 25.27 156 GLY B C 1
ATOM 2474 O O . GLY B 1 156 ? -19.375 10.500 44.681 1.00 25.90 156 GLY B O 1
ATOM 2475 N N . LEU B 1 157 ? -18.916 9.553 46.669 1.00 24.02 157 LEU B N 1
ATOM 2476 C CA . LEU B 1 157 ? -19.477 8.257 46.302 1.00 23.33 157 LEU B CA 1
ATOM 2477 C C . LEU B 1 157 ? -21.003 8.257 46.408 1.00 23.12 157 LEU B C 1
ATOM 2478 O O . LEU B 1 157 ? -21.687 7.561 45.663 1.00 24.05 157 LEU B O 1
ATOM 2483 N N . VAL B 1 158 ? -21.523 9.039 47.349 1.00 22.55 158 VAL B N 1
ATOM 2484 C CA . VAL B 1 158 ? -22.964 9.171 47.545 1.00 22.09 158 VAL B CA 1
ATOM 2485 C C . VAL B 1 158 ? -23.324 10.654 47.632 1.00 22.09 158 VAL B C 1
ATOM 2486 O O . VAL B 1 158 ? -22.446 11.482 47.873 1.00 21.45 158 VAL B O 1
ATOM 2490 N N . PRO B 1 159 ? -24.608 10.997 47.416 1.00 21.44 159 PRO B N 1
ATOM 2491 C CA . PRO B 1 159 ? -24.987 12.411 47.345 1.00 21.72 159 PRO B CA 1
ATOM 2492 C C . PRO B 1 159 ? -24.712 13.196 48.638 1.00 21.46 159 PRO B C 1
ATOM 2493 O O . PRO B 1 159 ? -24.732 12.621 49.729 1.00 21.76 159 PRO B O 1
ATOM 2497 N N . ARG B 1 160 ? -24.428 14.490 48.496 1.00 21.30 160 ARG B N 1
ATOM 2498 C CA . ARG B 1 160 ? -24.160 15.388 49.621 1.00 23.00 160 ARG B CA 1
ATOM 2499 C C . ARG B 1 160 ? -25.229 16.469 49.660 1.00 23.02 160 ARG B C 1
ATOM 2500 O O . ARG B 1 160 ? -25.323 17.276 48.738 1.00 20.30 160 ARG B O 1
#

Organism: NCBI:txid340197

Sequence (308 aa):
FKEYPAGEPVTMNEMELAAVYLQPIDMMEPRGMGLPAAKADVHLQADIHAVEGNKNGFGAGEEWIPYLTISYTLVNNDTGEKQEGTFMPMVASDGPHYGANIKMMGVGNYKVTYHHIEPPSKAGMHRHTDDSETGVGRRWWKPFDVSYEFKYVGLFKEYPAGEPVTTMNEMEELAAVVYLQPIDMEPRGMGLPAAKADVHLQADDIHAVEEGNKNGFGAGEWIPYLTISYTLVNNDTGEKQEGTFMPMVASDGPHYGANIKMMMGVGNYKKVTYHIEPPSKAGMHRHTDSETGVGRWWKPFDVVSYEFKYVGLNSSGLVPR

InterPro domains:
  IPR018470 Periplasmic metal-binding protein Tp34-type [PF10634] (3-151)
  IPR018470 Periplasmic metal-binding protein Tp34-type [PIRSF017018] (3-153)
  IPR038482 Periplasmic metal-binding protein Tp34-type superfamily [G3DSA:2.60.40.2480] (1-160)

Radius of gyration: 21.67 Å; Cα contacts (8 Å, |Δi|>4): 838; chains: 2; bounding box: 63×35×64 Å

Solvent-accessible surface area: 14719 Å² total; per-residue (Å²): 96,156,66,82,98,0,21,135,81,44,91,64,52,69,0,80,1,18,2,16,16,0,53,28,2,71,35,53,56,176,71,196,25,69,66,29,105,140,13,30,2,1,1,5,0,33,0,60,3,37,144,52,24,150,6,15,8,42,59,53,55,24,3,3,8,8,50,4,36,6,17,0,28,3,71,88,100,50,96,127,46,125,24,96,16,37,23,1,0,0,63,101,6,24,5,2,0,14,15,8,112,9,34,43,102,5,64,1,78,0,18,1,57,1,54,11,0,45,132,49,26,1,25,20,0,54,20,115,102,0,20,20,32,189,32,28,170,86,29,83,10,45,7,104,20,110,16,102,26,113,94,143,76,60,96,0,27,132,67,50,91,88,34,51,1,62,1,22,1,6,18,1,59,31,5,71,18,52,59,221,89,102,47,62,66,32,106,130,14,59,1,0,2,8,0,31,0,60,3,46,150,52,24,126,5,14,9,32,62,53,79,25,3,2,9,7,47,4,34,8,23,0,26,0,79,84,98,51,95,122,44,115,22,98,18,40,25,0,0,0,63,98,6,15,5,2,0,10,17,5,122,5,18,43,107,10,75,2,82,0,11,2,60,1,55,13,0,30,128,52,28,0,26,20,0,53,22,113,100,0,20,22,28,191,30,26,173,86,30,85,10,54,5,132,19,141,16,93,24,52,128,64,114,30,165,114,137,239

Foldseek 3Di:
DDKAWQADWDADQQKIKTKIKAQFDDDPPCPPADDSVRFFIKIWIFIAGDPPRQQPGHHGHGAPQKWKKKWKAQVVPRDIDIGTWDWDADPVGITTIGGHHDPDWGKMKMKMWIDHNVVRPDDADCDPPGGTDDDDHTDMDMGIHTGPGD/DDKAWQFDWDDDQQKTKTKIKAQFDDDPPPPDADDSVRFQIKIWIDIAGDPPRQQPGHHPHHAPQKWKKKWKAQVVVGDIDIGTWDWDADPVGITTIGGHHDDDWGKMKMKMWIAHNVVRPDDADCDPPGGTDDDDGIDMDMGIHTGDGDDDPDPDDD

CATH classification: 2.60.40.2480

Nearest PDB structures (foldseek):
  5i0y-assembly1_A  TM=1.007E+00  e=2.354E-28  Escherichia coli F11
  5i0y-assembly1_B  TM=9.915E-01  e=1.336E-26  Escherichia coli F11
  3nrp-assembly1_B  TM=9.982E-01  e=3.762E-26  Escherichia coli F11
  3nrq-assembly1_A  TM=9.929E-01  e=1.238E-25  Escherichia coli F11
  5i0x-assembly1_A  TM=9.917E-01  e=7.374E-26  Escherichia coli F11

B-factor: mean 15.68, std 6.57, range [6.64, 49.32]